Protein AF-A0A8T4C6K1-F1 (afdb_monomer_lite)

Sequence (226 aa):
MPAIPPSTNPSGSEPSIIEIIQSMVREGESEQKILQTLQQLGVEPQKAQRLLLLAQADTFALLRSEISKIVKQDLESEKQNMNAFVQQQAQSAVQSASKNLSENVKKDLESYENQLSMQRRNFETETKDTLTKFTDLAERIRVRVNELGKDVQQVKVDQDEIKLRGVGNQNRMISIALLAFGVLFVLADLFLFIVNFGSVLTIDSVIIFIVMALIGVVLMFVATLV

Foldseek 3Di:
DDDDDDPDDPPPPDPDLLNVLLVCVVVPHDLVVQLVVCVVVVDDSVVSVVSNVVSVVVNVVVVVVVVVVVVVVVVVVVVVVVVVVVVVVVVVVVVVVVVVVVVVVVVVVVVVVVVVVVVVVVVVVVVVVVVVVVVVVVVVVVVVVVVVVVVVVVVVVVVVVCVVVVVVVVLLVQLVVLLVVLVVLLVVLVVVCVVCVPDDDDPVNVVVSVVSNVSSVVSNVVSVVD

Secondary structure (DSSP, 8-state):
-PPPPP----------HHHHHHHHHHTT--HHHHHHHHHHTT--HHHHHHHHHHHHHHHHHHHHHHHHHHHHHHHHHHHHHHHHHHHHHHHHHHHHHHHHHHHHHHHHHHHHHHHHHHHHHHHHHHHHHHHHHHHHHHHHHHHHHHHHHHHHHHHHHHHHHHHHHHHHHHHHHHHHHHHHHHHHHHHHHHHHHHHHTTS---HHHHHHHHHHHHHHHHHHHHHHH-

Organism: NCBI:txid3101447

Radius of gyration: 77.58 Å; chains: 1; bounding box: 140×45×196 Å

Structure (mmCIF, N/CA/C/O backbone):
data_AF-A0A8T4C6K1-F1
#
_entry.id   AF-A0A8T4C6K1-F1
#
loop_
_atom_site.group_PDB
_atom_site.id
_atom_site.type_symbol
_atom_site.label_atom_id
_atom_site.label_alt_id
_atom_site.label_comp_id
_atom_site.label_asym_id
_atom_site.label_entity_id
_atom_site.label_seq_id
_atom_site.pdbx_PDB_ins_code
_atom_site.Cartn_x
_atom_site.Cartn_y
_atom_site.Cartn_z
_atom_site.occupancy
_atom_site.B_iso_or_equiv
_atom_site.auth_seq_id
_atom_site.auth_comp_id
_atom_site.auth_asym_id
_atom_site.auth_atom_id
_atom_site.pdbx_PDB_model_num
ATOM 1 N N . MET A 1 1 ? -85.289 23.584 51.930 1.00 46.47 1 MET A N 1
ATOM 2 C CA . MET A 1 1 ? -85.214 22.164 52.336 1.00 46.47 1 MET A CA 1
ATOM 3 C C . MET A 1 1 ? -84.027 21.999 53.275 1.00 46.47 1 MET A C 1
ATOM 5 O O . MET A 1 1 ? -83.062 22.733 53.097 1.00 46.47 1 MET A O 1
ATOM 9 N N . PRO A 1 2 ? -84.155 21.181 54.328 1.00 44.12 2 PRO A N 1
ATOM 10 C CA . PRO A 1 2 ? -83.456 21.361 55.599 1.00 44.12 2 PRO A CA 1
ATOM 11 C C . PRO A 1 2 ? -82.035 20.798 55.596 1.00 44.12 2 PRO A C 1
ATOM 13 O O . PRO A 1 2 ? -81.736 19.836 54.894 1.00 44.12 2 PRO A O 1
ATOM 16 N N . ALA A 1 3 ? -81.199 21.398 56.442 1.00 49.75 3 ALA A N 1
ATOM 17 C CA . ALA A 1 3 ? -79.892 20.901 56.831 1.00 49.75 3 ALA A CA 1
ATOM 18 C C . ALA A 1 3 ? -80.005 19.493 57.436 1.00 49.75 3 ALA A C 1
ATOM 20 O O . ALA A 1 3 ? -80.758 19.275 58.386 1.00 49.75 3 ALA A O 1
ATOM 21 N N . ILE A 1 4 ? -79.243 18.551 56.885 1.00 54.62 4 ILE A N 1
ATOM 22 C CA . ILE A 1 4 ? -79.008 17.244 57.495 1.00 54.62 4 ILE A CA 1
ATOM 23 C C . ILE A 1 4 ? -77.941 17.463 58.579 1.00 54.62 4 ILE A C 1
ATOM 25 O O . ILE A 1 4 ? -76.851 17.935 58.246 1.00 54.62 4 ILE A O 1
ATOM 29 N N . PRO A 1 5 ? -78.221 17.191 59.864 1.00 57.78 5 PRO A N 1
ATOM 30 C CA . PRO A 1 5 ? -77.211 17.303 60.906 1.00 57.78 5 PRO A CA 1
ATOM 31 C C . PRO A 1 5 ? -76.134 16.216 60.734 1.00 57.78 5 PRO A C 1
ATOM 33 O O . PRO A 1 5 ? -76.440 15.110 60.278 1.00 57.78 5 PRO A O 1
ATOM 36 N N . PRO A 1 6 ? -74.874 16.499 61.105 1.00 46.31 6 PRO A N 1
ATOM 37 C CA . PRO A 1 6 ? -73.814 15.505 61.083 1.00 46.31 6 PRO A CA 1
ATOM 38 C C . PRO A 1 6 ? -74.118 14.415 62.115 1.00 46.31 6 PRO A C 1
ATOM 40 O O . PRO A 1 6 ? -74.269 14.684 63.305 1.00 46.31 6 PRO A O 1
ATOM 43 N N . SER A 1 7 ? -74.199 13.174 61.642 1.00 40.97 7 SER A N 1
ATOM 44 C CA . SER A 1 7 ? -74.220 11.978 62.480 1.00 40.97 7 SER A CA 1
ATOM 45 C C . SER A 1 7 ? -72.898 11.877 63.244 1.00 40.97 7 SER A C 1
ATOM 47 O O . SER A 1 7 ? -71.904 11.367 62.729 1.00 40.97 7 SER A O 1
ATOM 49 N N . THR A 1 8 ? -72.886 12.352 64.484 1.00 46.25 8 THR A N 1
ATOM 50 C CA . THR A 1 8 ? -71.868 12.019 65.479 1.00 46.25 8 THR A CA 1
ATOM 51 C C . THR A 1 8 ? -72.060 10.568 65.916 1.00 46.25 8 THR A C 1
ATOM 53 O O . THR A 1 8 ? -72.877 10.292 66.790 1.00 46.25 8 THR A O 1
ATOM 56 N N . ASN A 1 9 ? -71.294 9.647 65.333 1.00 39.06 9 ASN A N 1
ATOM 57 C CA . ASN A 1 9 ? -70.998 8.364 65.969 1.00 39.06 9 ASN A CA 1
ATOM 58 C C . ASN A 1 9 ? -69.572 8.433 66.534 1.00 39.06 9 ASN A C 1
ATOM 60 O O . ASN A 1 9 ? -68.618 8.325 65.765 1.00 39.06 9 ASN A O 1
ATOM 64 N N . PRO A 1 10 ? -69.389 8.610 67.853 1.00 44.53 10 PRO A N 1
ATOM 65 C CA . PRO A 1 10 ? -68.133 8.327 68.517 1.00 44.53 10 PRO A CA 1
ATOM 66 C C . PRO A 1 10 ? -68.173 6.862 68.966 1.00 44.53 10 PRO A C 1
ATOM 68 O O . PRO A 1 10 ? -68.454 6.567 70.122 1.00 44.53 10 PRO A O 1
ATOM 71 N N . SER A 1 11 ? -67.931 5.921 68.056 1.00 37.34 11 SER A N 1
ATOM 72 C CA . SER A 1 11 ? -67.543 4.572 68.471 1.00 37.34 11 SER A CA 1
ATOM 73 C C . SER A 1 11 ? -66.026 4.515 68.410 1.00 37.34 11 SER A C 1
ATOM 75 O O . SER A 1 11 ? -65.453 4.231 67.359 1.00 37.34 11 SER A O 1
ATOM 77 N N . GLY A 1 12 ? -65.381 4.841 69.532 1.00 42.91 12 GLY A N 1
ATOM 78 C CA . GLY A 1 12 ? -64.029 4.367 69.787 1.00 42.91 12 GLY A CA 1
ATOM 79 C C . GLY A 1 12 ? -64.073 2.849 69.689 1.00 42.91 12 GLY A C 1
ATOM 80 O O . GLY A 1 12 ? -64.592 2.186 70.581 1.00 42.91 12 GLY A O 1
ATOM 81 N N . SER A 1 13 ? -63.646 2.318 68.548 1.00 42.22 13 SER A N 1
ATOM 82 C CA . SER A 1 13 ? -63.485 0.891 68.345 1.00 42.22 13 SER A CA 1
ATOM 83 C C . SER A 1 13 ? -62.344 0.461 69.250 1.00 42.22 13 SER A C 1
ATOM 85 O O . SER A 1 13 ? -61.186 0.786 68.984 1.00 42.22 13 SER A O 1
ATOM 87 N N . GLU A 1 14 ? -62.691 -0.202 70.349 1.00 46.03 14 GLU A N 1
ATOM 88 C CA . GLU A 1 14 ? -61.746 -0.994 71.124 1.00 46.03 14 GLU A CA 1
ATOM 89 C C . GLU A 1 14 ? -60.885 -1.798 70.134 1.00 46.03 14 GLU A C 1
ATOM 91 O O . GLU A 1 14 ? -61.446 -2.395 69.206 1.00 46.03 14 GLU A O 1
ATOM 96 N N . PRO A 1 15 ? -59.546 -1.746 70.247 1.00 59.06 15 PRO A N 1
ATOM 97 C CA . PRO A 1 15 ? -58.669 -2.392 69.282 1.00 59.06 15 PRO A CA 1
ATOM 98 C C . PRO A 1 15 ? -59.050 -3.867 69.176 1.00 59.06 15 PRO A C 1
ATOM 100 O O . PRO A 1 15 ? -59.210 -4.555 70.189 1.00 59.06 15 PRO A O 1
ATOM 103 N N . SER A 1 16 ? -59.246 -4.345 67.947 1.00 73.00 16 SER A N 1
ATOM 104 C CA . SER A 1 16 ? -59.629 -5.736 67.721 1.00 73.00 16 SER A CA 1
ATOM 105 C C . SER A 1 16 ? -58.558 -6.634 68.335 1.00 73.00 16 SER A C 1
ATOM 107 O O . SER A 1 16 ? -57.368 -6.364 68.190 1.00 73.00 16 SER A O 1
ATOM 109 N N . ILE A 1 17 ? -58.948 -7.721 69.010 1.00 71.31 17 ILE A N 1
ATOM 110 C CA . ILE A 1 17 ? -58.012 -8.652 69.673 1.00 71.31 17 ILE A CA 1
ATOM 111 C C . ILE A 1 17 ? -56.886 -9.090 68.714 1.00 71.31 17 ILE A C 1
ATOM 113 O O . ILE A 1 17 ? -55.752 -9.294 69.133 1.00 71.31 17 ILE A O 1
ATOM 117 N N . ILE A 1 18 ? -57.179 -9.167 67.412 1.00 71.31 18 ILE A N 1
ATOM 118 C CA . ILE A 1 18 ? -56.212 -9.477 66.351 1.00 71.31 18 ILE A CA 1
ATOM 119 C C . ILE A 1 18 ? -55.178 -8.354 66.152 1.00 71.31 18 ILE A C 1
ATOM 121 O O . ILE A 1 18 ? -53.997 -8.657 66.009 1.00 71.31 18 ILE A O 1
ATOM 125 N N . GLU A 1 19 ? -55.578 -7.081 66.189 1.00 75.81 19 GLU A N 1
ATOM 126 C CA . GLU A 1 19 ? -54.667 -5.930 66.059 1.00 75.81 19 GLU A CA 1
ATOM 127 C C . GLU A 1 19 ? -53.709 -5.834 67.250 1.00 75.81 19 GLU A C 1
ATOM 129 O O . GLU A 1 19 ? -52.527 -5.559 67.061 1.00 75.81 19 GLU A O 1
ATOM 134 N N . ILE A 1 20 ? -54.194 -6.135 68.462 1.00 77.88 20 ILE A N 1
ATOM 135 C CA . ILE A 1 20 ? -53.370 -6.180 69.681 1.00 77.88 20 ILE A CA 1
ATOM 136 C C . ILE A 1 20 ? -52.317 -7.294 69.579 1.00 77.88 20 ILE A C 1
ATOM 138 O O . ILE A 1 20 ? -51.154 -7.094 69.925 1.00 77.88 20 ILE A O 1
ATOM 142 N N . ILE A 1 21 ? -52.691 -8.473 69.065 1.00 76.31 21 ILE A N 1
ATOM 143 C CA . ILE A 1 21 ? -51.725 -9.559 68.834 1.00 76.31 21 ILE A CA 1
ATOM 144 C C . ILE A 1 21 ? -50.708 -9.144 67.771 1.00 76.31 21 ILE A C 1
ATOM 146 O O . ILE A 1 21 ? -49.511 -9.347 67.960 1.00 76.31 21 ILE A O 1
ATOM 150 N N . GLN A 1 22 ? -51.163 -8.566 66.659 1.00 77.12 22 GLN A N 1
ATOM 151 C CA . GLN A 1 22 ? -50.286 -8.143 65.569 1.00 77.12 22 GLN A CA 1
ATOM 152 C C . GLN A 1 22 ? -49.294 -7.061 66.018 1.00 77.12 22 GLN A C 1
ATOM 154 O O . GLN A 1 22 ? -48.124 -7.134 65.639 1.00 77.12 22 GLN A O 1
ATOM 159 N N . SER A 1 23 ? -49.705 -6.096 66.851 1.00 79.81 23 SER A N 1
ATOM 160 C CA . SER A 1 23 ? -48.794 -5.080 67.393 1.00 79.81 23 SER A CA 1
ATOM 161 C C . SER A 1 23 ? -47.771 -5.693 68.350 1.00 79.81 23 SER A C 1
ATOM 163 O O . SER A 1 23 ? -46.578 -5.456 68.185 1.00 79.81 23 SER A O 1
ATOM 165 N N . MET A 1 24 ? -48.199 -6.565 69.268 1.00 79.75 24 MET A N 1
ATOM 166 C CA . MET A 1 24 ? -47.304 -7.219 70.231 1.00 79.75 24 MET A CA 1
ATOM 167 C C . MET A 1 24 ? -46.309 -8.187 69.568 1.00 79.75 24 MET A C 1
ATOM 169 O O . MET A 1 24 ? -45.152 -8.272 69.981 1.00 79.75 24 MET A O 1
ATOM 173 N N . VAL A 1 25 ? -46.722 -8.886 68.504 1.00 81.81 25 VAL A N 1
ATOM 174 C CA . VAL A 1 25 ? -45.826 -9.722 67.683 1.00 81.81 25 VAL A CA 1
ATOM 175 C C . VAL A 1 25 ? -44.825 -8.855 66.915 1.00 81.81 25 VAL A C 1
ATOM 177 O O . VAL A 1 25 ? -43.648 -9.201 66.835 1.00 81.81 25 VAL A O 1
ATOM 180 N N . ARG A 1 26 ? -45.259 -7.708 66.379 1.00 80.12 26 ARG A N 1
ATOM 181 C CA . ARG A 1 26 ? -44.396 -6.766 65.649 1.00 80.12 26 ARG A CA 1
ATOM 182 C C . ARG A 1 26 ? -43.385 -6.056 66.556 1.00 80.12 26 ARG A C 1
ATOM 184 O O . ARG A 1 26 ? -42.287 -5.747 66.102 1.00 80.12 26 ARG A O 1
ATOM 191 N N . GLU A 1 27 ? -43.743 -5.821 67.815 1.00 83.62 27 GLU A N 1
ATOM 192 C CA . GLU A 1 27 ? -42.882 -5.237 68.854 1.00 83.62 27 GLU A CA 1
ATOM 193 C C . GLU A 1 27 ? -41.906 -6.252 69.479 1.00 83.62 27 GLU A C 1
ATOM 195 O O . GLU A 1 27 ? -40.985 -5.860 70.193 1.00 83.62 27 GLU A O 1
ATOM 200 N N . GLY A 1 28 ? -42.055 -7.548 69.173 1.00 79.31 28 GLY A N 1
ATOM 201 C CA . GLY A 1 28 ? -41.149 -8.603 69.633 1.00 79.31 28 GLY A CA 1
ATOM 202 C C . GLY A 1 28 ? -41.408 -9.076 71.066 1.00 79.31 28 GLY A C 1
ATOM 203 O O . GLY A 1 28 ? -40.481 -9.535 71.736 1.00 79.31 28 GLY A O 1
ATOM 204 N N . GLU A 1 29 ? -42.645 -8.966 71.560 1.00 85.50 29 GLU A N 1
ATOM 205 C CA . GLU A 1 29 ? -43.006 -9.482 72.882 1.00 85.50 29 GLU A CA 1
ATOM 206 C C . GLU A 1 29 ? -42.911 -11.018 72.950 1.00 85.50 29 GLU A C 1
ATOM 208 O O . GLU A 1 29 ? -43.112 -11.727 71.963 1.00 85.50 29 GLU A O 1
ATOM 213 N N . SER A 1 30 ? -42.613 -11.563 74.135 1.00 85.00 30 SER A N 1
ATOM 214 C CA . SER A 1 30 ? -42.512 -13.014 74.313 1.00 85.00 30 SER A CA 1
ATOM 215 C C . SER A 1 30 ? -43.879 -13.693 74.170 1.00 85.00 30 SER A C 1
ATOM 217 O O . SER A 1 30 ? -44.889 -13.201 74.672 1.00 85.00 30 SER A O 1
ATOM 219 N N . GLU A 1 31 ? -43.919 -14.873 73.542 1.00 81.75 31 GLU A N 1
ATOM 220 C CA . GLU A 1 31 ? -45.165 -15.628 73.307 1.00 81.75 31 GLU A CA 1
ATOM 221 C C . GLU A 1 31 ? -45.974 -15.851 74.589 1.00 81.75 31 GLU A C 1
ATOM 223 O O . GLU A 1 31 ? -47.199 -15.779 74.588 1.00 81.75 31 GLU A O 1
ATOM 228 N N . GLN A 1 32 ? -45.282 -16.062 75.708 1.00 82.31 32 GLN A N 1
ATOM 229 C CA . GLN A 1 32 ? -45.891 -16.236 77.025 1.00 82.31 32 GLN A CA 1
ATOM 230 C C . GLN A 1 32 ? -46.624 -14.973 77.485 1.00 82.31 32 GLN A C 1
ATOM 232 O O . GLN A 1 32 ? -47.735 -15.079 77.996 1.00 82.31 32 GLN A O 1
ATOM 237 N N . LYS A 1 33 ? -46.043 -13.790 77.254 1.00 83.88 33 LYS A N 1
ATOM 238 C CA . LYS A 1 33 ? -46.654 -12.500 77.584 1.00 83.88 33 LYS A CA 1
ATOM 239 C C . LYS A 1 33 ? -47.864 -12.223 76.689 1.00 83.88 33 LYS A C 1
ATOM 241 O O . LYS A 1 33 ? -48.907 -11.824 77.194 1.00 83.88 33 LYS A O 1
ATOM 246 N N . ILE A 1 34 ? -47.780 -12.561 75.400 1.00 80.75 34 ILE A N 1
ATOM 247 C CA . ILE A 1 34 ? -48.900 -12.432 74.455 1.00 80.75 34 ILE A CA 1
ATOM 248 C C . ILE A 1 34 ? -50.069 -13.349 74.832 1.00 80.75 34 ILE A C 1
ATOM 250 O O . ILE A 1 34 ? -51.220 -12.915 74.874 1.00 80.75 34 ILE A O 1
ATOM 254 N N . LEU A 1 35 ? -49.785 -14.606 75.178 1.00 83.75 35 LEU A N 1
ATOM 255 C CA . LEU A 1 35 ? -50.802 -15.554 75.636 1.00 83.75 35 LEU A CA 1
ATOM 256 C C . LEU A 1 35 ? -51.443 -15.120 76.960 1.00 83.75 35 LEU A C 1
ATOM 258 O O . LEU A 1 35 ? -52.644 -15.314 77.139 1.00 83.75 35 LEU A O 1
ATOM 262 N N . GLN A 1 36 ? -50.674 -14.516 77.867 1.00 84.25 36 GLN A N 1
ATOM 263 C CA . GLN A 1 36 ? -51.176 -14.020 79.148 1.00 84.25 36 GLN A CA 1
ATOM 264 C C . GLN A 1 36 ? -52.103 -12.810 78.961 1.00 84.25 36 GLN A C 1
ATOM 266 O O . GLN A 1 36 ? -53.183 -12.777 79.547 1.00 84.25 36 GLN A O 1
ATOM 271 N N . THR A 1 37 ? -51.744 -11.870 78.083 1.00 82.50 37 THR A N 1
ATOM 272 C CA . THR A 1 37 ? -52.602 -10.736 77.702 1.00 82.50 37 THR A CA 1
ATOM 273 C C . THR A 1 37 ? -53.888 -11.212 77.018 1.00 82.50 37 THR A C 1
ATOM 275 O O . THR A 1 37 ? -54.972 -10.722 77.322 1.00 82.50 37 THR A O 1
ATOM 278 N N . LEU A 1 38 ? -53.814 -12.236 76.161 1.00 81.06 38 LEU A N 1
ATOM 279 C CA . LEU A 1 38 ? -54.998 -12.823 75.521 1.00 81.06 38 LEU A CA 1
ATOM 280 C C . LEU A 1 38 ? -55.940 -13.524 76.505 1.00 81.06 38 LEU A C 1
ATOM 282 O O . LEU A 1 38 ? -57.159 -13.450 76.354 1.00 81.06 38 LEU A O 1
ATOM 286 N N . GLN A 1 39 ? -55.387 -14.174 77.528 1.00 83.00 39 GLN A N 1
ATOM 287 C CA . GLN A 1 39 ? -56.173 -14.773 78.607 1.00 83.00 39 GLN A CA 1
ATOM 288 C C . GLN A 1 39 ? -56.835 -13.708 79.489 1.00 83.00 39 GLN A C 1
ATOM 290 O O . GLN A 1 39 ? -57.989 -13.876 79.876 1.00 83.00 39 GLN A O 1
ATOM 295 N N . GLN A 1 40 ? -56.144 -12.594 79.766 1.00 85.31 40 GLN A N 1
ATOM 296 C CA . GLN A 1 40 ? -56.707 -11.449 80.498 1.00 85.31 40 GLN A CA 1
ATOM 297 C C . GLN A 1 40 ? -57.864 -10.782 79.741 1.00 85.31 40 GLN A C 1
ATOM 299 O O . GLN A 1 40 ? -58.799 -10.289 80.365 1.00 85.31 40 GLN A O 1
ATOM 304 N N . LEU A 1 41 ? -57.839 -10.834 78.407 1.00 82.00 41 LEU A N 1
ATOM 305 C CA . LEU A 1 41 ? -58.921 -10.382 77.527 1.00 82.00 41 LEU A CA 1
ATOM 306 C C . LEU A 1 41 ? -60.053 -11.421 77.362 1.00 82.00 41 LEU A C 1
ATOM 308 O O . LEU A 1 41 ? -60.969 -11.216 76.569 1.00 82.00 41 LEU A O 1
ATOM 312 N N . GLY A 1 42 ? -60.015 -12.533 78.108 1.00 81.38 42 GLY A N 1
ATOM 313 C CA . GLY A 1 42 ? -61.093 -13.527 78.161 1.00 81.38 42 GLY A CA 1
ATOM 314 C C . GLY A 1 42 ? -61.052 -14.602 77.069 1.00 81.38 42 GLY A C 1
ATOM 315 O O . GLY A 1 42 ? -62.033 -15.324 76.885 1.00 81.38 42 GLY A O 1
ATOM 316 N N . VAL A 1 43 ? -59.942 -14.743 76.338 1.00 85.50 43 VAL A N 1
ATOM 317 C CA . VAL A 1 43 ? -59.795 -15.765 75.291 1.00 85.50 43 VAL A CA 1
ATOM 318 C C . VAL A 1 43 ? -59.297 -17.084 75.892 1.00 85.50 43 VAL A C 1
ATOM 320 O O . VAL A 1 43 ? -58.307 -17.119 76.622 1.00 85.50 43 VAL A O 1
ATOM 323 N N . GLU A 1 44 ? -59.944 -18.202 75.547 1.00 85.75 44 GLU A N 1
ATOM 324 C CA . GLU A 1 44 ? -59.492 -19.535 75.971 1.00 85.75 44 GLU A CA 1
ATOM 325 C C . GLU A 1 44 ? -58.045 -19.825 75.523 1.00 85.75 44 GLU A C 1
ATOM 327 O O . GLU A 1 44 ? -57.687 -19.533 74.378 1.00 85.75 44 GLU A O 1
ATOM 332 N N . PRO A 1 45 ? -57.227 -20.498 76.353 1.00 81.44 45 PRO A N 1
ATOM 333 C CA . PRO A 1 45 ? -55.803 -20.720 76.084 1.00 81.44 45 PRO A CA 1
ATOM 334 C C . PRO A 1 45 ? -55.519 -21.425 74.747 1.00 81.44 45 PRO A C 1
ATOM 336 O O . PRO A 1 45 ? -54.571 -21.071 74.047 1.00 81.44 45 PRO A O 1
ATOM 339 N N . GLN A 1 46 ? -56.370 -22.372 74.335 1.00 82.44 46 GLN A N 1
ATOM 340 C CA . GLN A 1 46 ? -56.235 -23.048 73.036 1.00 82.44 46 GLN A CA 1
ATOM 341 C C . GLN A 1 46 ? -56.571 -22.135 71.845 1.00 82.44 46 GLN A C 1
ATOM 343 O O . GLN A 1 46 ? -55.972 -22.259 70.776 1.00 82.44 46 GLN A O 1
ATOM 348 N N . LYS A 1 47 ? -57.522 -21.205 72.008 1.00 82.12 47 LYS A N 1
ATOM 349 C CA . LYS A 1 47 ? -57.866 -20.211 70.981 1.00 82.12 47 LYS A CA 1
ATOM 350 C C . LYS A 1 47 ? -56.798 -19.121 70.896 1.00 82.12 47 LYS A C 1
ATOM 352 O O . LYS A 1 47 ? -56.445 -18.729 69.790 1.00 82.12 47 LYS A O 1
ATOM 357 N N . ALA A 1 48 ? -56.225 -18.711 72.028 1.00 80.25 48 ALA A N 1
ATOM 358 C CA . ALA A 1 48 ? -55.126 -17.751 72.093 1.00 80.25 48 ALA A CA 1
ATOM 359 C C . ALA A 1 48 ? -53.878 -18.238 71.328 1.00 80.25 48 ALA A C 1
ATOM 361 O O . ALA A 1 48 ? -53.323 -17.487 70.533 1.00 80.25 48 ALA A O 1
ATOM 362 N N . GLN A 1 49 ? -53.492 -19.514 71.473 1.00 82.12 49 GLN A N 1
ATOM 363 C CA . GLN A 1 49 ? -52.391 -20.106 70.692 1.00 82.12 49 GLN A CA 1
ATOM 364 C C . GLN A 1 49 ? -52.667 -20.127 69.183 1.00 82.12 49 GLN A C 1
ATOM 366 O O . GLN A 1 49 ? -51.784 -19.812 68.388 1.00 82.12 49 GLN A O 1
ATOM 371 N N . ARG A 1 50 ? -53.895 -20.470 68.769 1.00 81.56 50 ARG A N 1
ATOM 372 C CA . ARG A 1 50 ? -54.277 -20.462 67.345 1.00 81.56 50 ARG A CA 1
ATOM 373 C C . ARG A 1 50 ? -54.286 -19.051 66.758 1.00 81.56 50 ARG A C 1
ATOM 375 O O . ARG A 1 50 ? -53.847 -18.873 65.628 1.00 81.56 50 ARG A O 1
ATOM 382 N N . LEU A 1 51 ? -54.763 -18.066 67.517 1.00 81.38 51 LEU A N 1
ATOM 383 C CA . LEU A 1 51 ? -54.764 -16.659 67.111 1.00 81.38 51 LEU A CA 1
ATOM 384 C C . LEU A 1 51 ? -53.344 -16.090 67.013 1.00 81.38 51 LEU A C 1
ATOM 386 O O . LEU A 1 51 ? -53.055 -15.371 66.062 1.00 81.38 51 LEU A O 1
ATOM 390 N N . LEU A 1 52 ? -52.448 -16.464 67.932 1.00 83.69 52 LEU A N 1
ATOM 391 C CA . LEU A 1 52 ? -51.032 -16.101 67.870 1.00 83.69 52 LEU A CA 1
ATOM 392 C C . LEU A 1 52 ? -50.355 -16.663 66.611 1.00 83.69 52 LEU A C 1
ATOM 394 O O . LEU A 1 52 ? -49.715 -15.912 65.882 1.00 83.69 52 LEU A O 1
ATOM 398 N N . LEU A 1 53 ? -50.550 -17.952 66.315 1.00 84.44 53 LEU A N 1
ATOM 399 C CA . LEU A 1 53 ? -50.029 -18.590 65.098 1.00 84.44 53 LEU A CA 1
ATOM 400 C C . LEU A 1 53 ? -50.559 -17.928 63.820 1.00 84.44 53 LEU A C 1
ATOM 402 O O . LEU A 1 53 ? -49.801 -17.710 62.876 1.00 84.44 53 LEU A O 1
ATOM 406 N N . LEU A 1 54 ? -51.852 -17.594 63.790 1.00 84.38 54 LEU A N 1
ATOM 407 C CA . LEU A 1 54 ? -52.470 -16.919 62.652 1.00 84.38 54 LEU A CA 1
ATOM 408 C C . LEU A 1 54 ? -51.887 -15.512 62.458 1.00 84.38 54 LEU A C 1
ATOM 410 O O . LEU A 1 54 ? -51.520 -15.154 61.343 1.00 84.38 54 LEU A O 1
ATOM 414 N N . ALA A 1 55 ? -51.745 -14.744 63.539 1.00 80.88 55 ALA A N 1
ATOM 415 C CA . ALA A 1 55 ? -51.165 -13.405 63.501 1.00 80.88 55 ALA A CA 1
ATOM 416 C C . ALA A 1 55 ? -49.679 -13.420 63.111 1.00 80.88 55 ALA A C 1
ATOM 418 O O . ALA A 1 55 ? -49.245 -12.585 62.319 1.00 80.88 55 ALA A O 1
ATOM 419 N N . GLN A 1 56 ? -48.896 -14.384 63.604 1.00 82.19 56 GLN A N 1
ATOM 420 C CA . GLN A 1 56 ? -47.511 -14.589 63.175 1.00 82.19 56 GLN A CA 1
ATOM 421 C C . GLN A 1 56 ? -47.439 -14.916 61.676 1.00 82.19 56 GLN A C 1
ATOM 423 O O . GLN A 1 56 ? -46.664 -14.290 60.958 1.00 82.19 56 GLN A O 1
ATOM 428 N N . ALA A 1 57 ? -48.267 -15.842 61.179 1.00 81.81 57 ALA A N 1
ATOM 429 C CA . ALA A 1 57 ? -48.310 -16.198 59.759 1.00 81.81 57 ALA A CA 1
ATOM 430 C C . ALA A 1 57 ? -48.682 -15.004 58.860 1.00 81.81 57 ALA A C 1
ATOM 432 O O . ALA A 1 57 ? -48.066 -14.812 57.810 1.00 81.81 57 ALA A O 1
ATOM 433 N N . ASP A 1 58 ? -49.634 -14.177 59.292 1.00 83.56 58 ASP A N 1
ATOM 434 C CA . ASP A 1 58 ? -50.046 -12.963 58.581 1.00 83.56 58 ASP A CA 1
ATOM 435 C C . ASP A 1 58 ? -48.921 -11.910 58.575 1.00 83.56 58 ASP A C 1
ATOM 437 O O . ASP A 1 58 ? -48.579 -11.333 57.541 1.00 83.56 58 ASP A O 1
ATOM 441 N N . THR A 1 59 ? -48.225 -11.760 59.706 1.00 80.31 59 THR A N 1
ATOM 442 C CA . THR A 1 59 ? -47.047 -10.885 59.827 1.00 80.31 59 THR A CA 1
ATOM 443 C C . THR A 1 59 ? -45.904 -11.354 58.917 1.00 80.31 59 THR A C 1
ATOM 445 O O . THR A 1 59 ? -45.273 -10.539 58.242 1.00 80.31 59 THR A O 1
ATOM 448 N N . PHE A 1 60 ? -45.661 -12.666 58.818 1.00 83.50 60 PHE A N 1
ATOM 449 C CA . PHE A 1 60 ? -44.689 -13.238 57.881 1.00 83.50 60 PHE A CA 1
ATOM 450 C C . PHE A 1 60 ? -45.081 -13.020 56.418 1.00 83.50 60 PHE A C 1
ATOM 452 O O . PHE A 1 60 ? -44.209 -12.735 55.596 1.00 83.50 60 PHE A O 1
ATOM 459 N N . ALA A 1 61 ? -46.365 -13.136 56.073 1.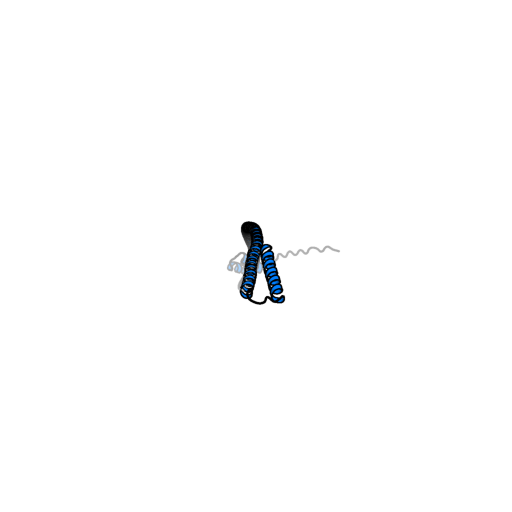00 85.62 61 ALA A N 1
ATOM 460 C CA . ALA A 1 61 ? -46.845 -12.866 54.721 1.00 85.62 61 ALA A CA 1
ATOM 461 C C . ALA A 1 61 ? -46.627 -11.393 54.331 1.00 85.62 61 ALA A C 1
ATOM 463 O O . ALA A 1 61 ? -46.134 -11.117 53.233 1.00 85.62 61 ALA A O 1
ATOM 464 N N . LEU A 1 62 ? -46.904 -10.462 55.250 1.00 85.19 62 LEU A N 1
ATOM 465 C CA . LEU A 1 62 ? -46.650 -9.031 55.069 1.00 85.19 62 LEU A CA 1
ATOM 466 C C . LEU A 1 62 ? -45.153 -8.726 54.925 1.00 85.19 62 LEU A C 1
ATOM 468 O O . LEU A 1 62 ? -44.760 -8.069 53.962 1.00 85.19 62 LEU A O 1
ATOM 472 N N . LEU A 1 63 ? -44.306 -9.259 55.812 1.00 84.62 63 LEU A N 1
ATOM 473 C CA . LEU A 1 63 ? -42.849 -9.102 55.724 1.00 84.62 63 LEU A CA 1
ATOM 474 C C . LEU A 1 63 ? -42.299 -9.673 54.417 1.00 84.62 63 LEU A C 1
ATOM 476 O O . LEU A 1 63 ? -41.509 -9.021 53.744 1.00 84.62 63 LEU A O 1
ATOM 480 N N . ARG A 1 64 ? -42.749 -10.864 54.011 1.00 86.75 64 ARG A N 1
ATOM 481 C CA . ARG A 1 64 ? -42.347 -11.482 52.743 1.00 86.75 64 ARG A CA 1
ATOM 482 C C . ARG A 1 64 ? -42.752 -10.625 51.545 1.00 86.75 64 ARG A C 1
ATOM 484 O O . ARG A 1 64 ? -41.962 -10.482 50.613 1.00 86.75 64 ARG A O 1
ATOM 491 N N . SER A 1 65 ? -43.963 -10.071 51.558 1.00 91.38 65 SER A N 1
ATOM 492 C CA . SER A 1 65 ? -44.439 -9.157 50.518 1.00 91.38 65 SER A CA 1
ATOM 493 C C . SER A 1 65 ? -43.576 -7.894 50.455 1.00 91.38 65 SER A C 1
ATOM 495 O O . SER A 1 65 ? -43.150 -7.502 49.370 1.00 91.38 65 SER A O 1
ATOM 497 N N . GLU A 1 66 ? -43.270 -7.284 51.598 1.00 87.31 66 GLU A N 1
ATOM 498 C CA . GLU A 1 66 ? -42.501 -6.040 51.648 1.00 87.31 66 GLU A CA 1
ATOM 499 C C . GLU A 1 66 ? -41.032 -6.253 51.267 1.00 87.31 66 GLU A C 1
ATOM 501 O O . GLU A 1 66 ? -40.504 -5.530 50.426 1.00 87.31 66 GLU A O 1
ATOM 506 N N . ILE A 1 67 ? -40.407 -7.326 51.760 1.00 89.38 67 ILE A N 1
ATOM 507 C CA . ILE A 1 67 ? -39.070 -7.753 51.326 1.00 89.38 67 ILE A CA 1
ATOM 508 C C . ILE A 1 67 ? -39.067 -8.003 49.817 1.00 89.38 67 ILE A C 1
ATOM 510 O O . ILE A 1 67 ? -38.164 -7.551 49.120 1.00 89.38 67 ILE A O 1
ATOM 514 N N . SER A 1 68 ? -40.089 -8.674 49.275 1.00 92.56 68 SER A N 1
ATOM 515 C CA . SER A 1 68 ? -40.160 -8.912 47.833 1.00 92.56 68 SER A CA 1
ATOM 516 C C . SER A 1 68 ? -40.296 -7.621 47.025 1.00 92.56 68 SER A C 1
ATOM 518 O O . SER A 1 68 ? -39.798 -7.590 45.899 1.00 92.56 68 SER A O 1
ATOM 520 N N . LYS A 1 69 ? -40.967 -6.587 47.545 1.00 94.56 69 LYS A N 1
ATOM 521 C CA . LYS A 1 69 ? -41.029 -5.272 46.891 1.00 94.56 69 LYS A CA 1
ATOM 522 C C . LYS A 1 69 ? -39.677 -4.571 46.931 1.00 94.56 69 LYS A C 1
ATOM 524 O O . LYS A 1 69 ? -39.235 -4.123 45.880 1.00 94.56 69 LYS A O 1
ATOM 529 N N . ILE A 1 70 ? -39.021 -4.536 48.094 1.00 92.19 70 ILE A N 1
ATOM 530 C CA . ILE A 1 70 ? -37.695 -3.922 48.266 1.00 92.19 70 ILE A CA 1
ATOM 531 C C . ILE A 1 70 ? -36.693 -4.584 47.320 1.00 92.19 70 ILE A C 1
ATOM 533 O O . ILE A 1 70 ? -36.075 -3.906 46.511 1.00 92.19 70 ILE A O 1
ATOM 537 N N . VAL A 1 71 ? -36.628 -5.919 47.319 1.00 94.56 71 VAL A N 1
ATOM 538 C CA . VAL A 1 71 ? -35.730 -6.670 46.432 1.00 94.56 71 VAL A CA 1
ATOM 539 C C . VAL A 1 71 ? -36.035 -6.396 44.962 1.00 94.56 71 VAL A C 1
ATOM 541 O O . VAL A 1 71 ? -35.111 -6.229 44.176 1.00 94.56 71 VAL A O 1
ATOM 544 N N . LYS A 1 72 ? -37.311 -6.331 44.559 1.00 94.19 72 LYS A N 1
ATOM 545 C CA . LYS A 1 72 ? -37.658 -5.979 43.173 1.00 94.19 72 LYS A CA 1
ATOM 546 C C . LYS A 1 72 ? -37.206 -4.567 42.820 1.00 94.19 72 LYS A C 1
ATOM 548 O O . LYS A 1 72 ? -36.643 -4.381 41.750 1.00 94.19 72 LYS A O 1
ATOM 553 N N . GLN A 1 73 ? -37.439 -3.600 43.700 1.00 94.25 73 GLN A N 1
ATOM 554 C CA . GLN A 1 73 ? -37.067 -2.208 43.477 1.00 94.25 73 GLN A CA 1
ATOM 555 C C . GLN A 1 73 ? -35.544 -2.033 43.396 1.00 94.25 73 GLN A C 1
ATOM 557 O O . GLN A 1 73 ? -35.061 -1.367 42.480 1.00 94.25 73 GLN A O 1
ATOM 562 N N . ASP A 1 74 ? -34.796 -2.673 44.292 1.00 92.31 74 ASP A N 1
ATOM 563 C CA . ASP A 1 74 ? -33.332 -2.657 44.284 1.00 92.31 74 ASP A CA 1
ATOM 564 C C . ASP A 1 74 ? -32.787 -3.324 43.023 1.00 92.31 74 ASP A C 1
ATOM 566 O O . ASP A 1 74 ? -31.934 -2.758 42.348 1.00 92.31 74 ASP A O 1
ATOM 570 N N . LEU A 1 75 ? -33.343 -4.475 42.637 1.00 93.50 75 LEU A N 1
ATOM 571 C CA . LEU A 1 75 ? -32.921 -5.194 41.438 1.00 93.50 75 LEU A CA 1
ATOM 572 C C . LEU A 1 75 ? -33.235 -4.413 40.153 1.00 93.50 75 LEU A C 1
ATOM 574 O O . LEU A 1 75 ? -32.460 -4.448 39.200 1.00 93.50 75 LEU A O 1
ATOM 578 N N . GLU A 1 76 ? -34.352 -3.687 40.111 1.00 93.62 76 GLU A N 1
ATOM 579 C CA . GLU A 1 76 ? -34.715 -2.825 38.983 1.00 93.62 76 GLU A CA 1
ATOM 580 C C . GLU A 1 76 ? -33.786 -1.602 38.887 1.00 93.62 76 GLU A C 1
ATOM 582 O O . GLU A 1 76 ? -33.312 -1.270 37.798 1.00 93.62 76 GLU A O 1
ATOM 587 N N . SER A 1 77 ? -33.460 -0.985 40.028 1.00 93.88 77 SER A N 1
ATOM 588 C CA . SER A 1 77 ? -32.486 0.110 40.137 1.00 93.88 77 SER A CA 1
ATOM 5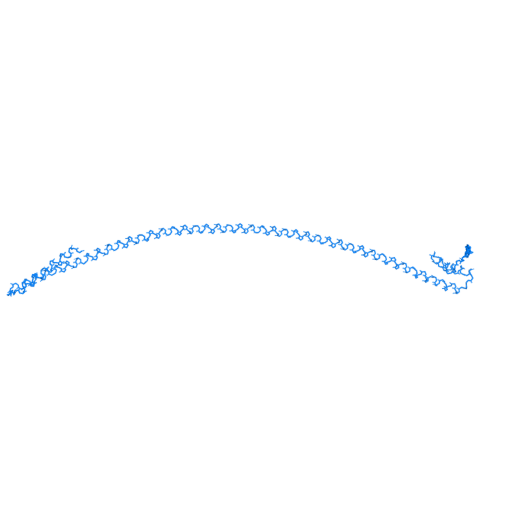89 C C . SER A 1 77 ? -31.077 -0.338 39.731 1.00 93.88 77 SER A C 1
ATOM 591 O O . SER A 1 77 ? -30.419 0.289 38.899 1.00 93.88 77 SER A O 1
ATOM 593 N N . GLU A 1 78 ? -30.624 -1.481 40.242 1.00 92.38 78 GLU A N 1
ATOM 594 C CA . GLU A 1 78 ? -29.310 -2.042 39.941 1.00 92.38 78 GLU A CA 1
ATOM 595 C C . GLU A 1 78 ? -29.204 -2.467 38.474 1.00 92.38 78 GLU A C 1
ATOM 597 O O . GLU A 1 78 ? -28.193 -2.204 37.822 1.00 92.38 78 GLU A O 1
ATOM 602 N N . LYS A 1 79 ? -30.281 -3.011 37.895 1.00 93.44 79 LYS A N 1
ATOM 603 C CA . LYS A 1 79 ? -30.358 -3.298 36.458 1.00 93.44 79 LYS A CA 1
ATOM 604 C C . LYS A 1 79 ? -30.223 -2.030 35.613 1.00 93.44 79 LYS A C 1
ATOM 606 O O . LYS A 1 79 ? -29.531 -2.059 34.595 1.00 93.44 79 LYS A O 1
ATOM 611 N N . GLN A 1 80 ? -30.860 -0.925 36.003 1.00 93.94 80 GLN A N 1
ATOM 612 C CA . GLN A 1 80 ? -30.700 0.353 35.300 1.00 93.94 80 GLN A CA 1
ATOM 613 C C . GLN A 1 80 ? -29.262 0.871 35.391 1.00 93.94 80 GLN A C 1
ATOM 615 O O . GLN A 1 80 ? -28.682 1.232 34.365 1.00 93.94 80 GLN A O 1
ATOM 620 N N . ASN A 1 81 ? -28.660 0.831 36.581 1.00 92.81 81 ASN A N 1
ATOM 621 C CA . ASN A 1 81 ? -27.272 1.244 36.789 1.00 92.81 81 ASN A CA 1
ATOM 622 C C . ASN A 1 81 ? -26.292 0.380 35.984 1.00 92.81 81 ASN A C 1
ATOM 624 O O . ASN A 1 81 ? -25.387 0.904 35.334 1.00 92.81 81 ASN A O 1
ATOM 628 N N . MET A 1 82 ? -26.506 -0.937 35.959 1.00 92.56 82 MET A N 1
ATOM 629 C CA . MET A 1 82 ? -25.691 -1.863 35.179 1.00 92.56 82 MET A CA 1
ATOM 630 C C . MET A 1 82 ? -25.828 -1.606 33.676 1.00 92.56 82 MET A C 1
ATOM 632 O O . MET A 1 82 ? -24.822 -1.568 32.973 1.00 92.56 82 MET A O 1
ATOM 636 N N . ASN A 1 83 ? -27.041 -1.357 33.174 1.00 92.62 83 ASN A N 1
ATOM 637 C CA . ASN A 1 83 ? -27.249 -1.006 31.768 1.00 92.62 83 ASN A CA 1
ATOM 638 C C . ASN A 1 83 ? -26.539 0.301 31.392 1.00 92.62 83 ASN A C 1
ATOM 640 O O . ASN A 1 83 ? -25.892 0.360 30.346 1.00 92.62 83 ASN A O 1
ATOM 644 N N . ALA A 1 84 ? -26.617 1.328 32.244 1.00 93.50 84 ALA A N 1
ATOM 645 C CA . ALA A 1 84 ? -25.920 2.592 32.026 1.00 93.50 84 ALA A CA 1
ATOM 646 C C . ALA A 1 84 ? -24.394 2.399 32.003 1.00 93.50 84 ALA A C 1
ATOM 648 O O . ALA A 1 84 ? -23.720 2.901 31.102 1.00 93.50 84 ALA A O 1
ATOM 649 N N . PHE A 1 85 ? -23.858 1.608 32.936 1.00 94.12 85 PHE A N 1
ATOM 650 C CA . PHE A 1 85 ? -22.435 1.274 32.985 1.00 94.12 85 PHE A CA 1
ATOM 651 C C . PHE A 1 85 ? -21.975 0.522 31.729 1.00 94.12 85 PHE A C 1
ATOM 653 O O . PHE A 1 85 ? -20.991 0.911 31.097 1.00 94.12 85 PHE A O 1
ATOM 660 N N . VAL A 1 86 ? -22.714 -0.514 31.317 1.00 93.25 86 VAL A N 1
ATOM 661 C CA . VAL A 1 86 ? -22.423 -1.282 30.096 1.00 93.25 86 VAL A CA 1
ATOM 662 C C . VAL A 1 86 ? -22.465 -0.376 28.868 1.00 93.25 86 VAL A C 1
ATOM 664 O O . VAL A 1 86 ? -21.576 -0.449 28.021 1.00 93.25 86 VAL A O 1
ATOM 667 N N . GLN A 1 87 ? -23.452 0.517 28.773 1.00 93.31 87 GLN A N 1
ATOM 668 C CA . GLN A 1 87 ? -23.571 1.445 27.652 1.00 93.31 87 GLN A CA 1
ATOM 669 C C . GLN A 1 87 ? -22.402 2.437 27.603 1.00 93.31 87 GLN A C 1
ATOM 671 O O . GLN A 1 87 ? -21.837 2.665 26.532 1.00 93.31 87 GLN A O 1
ATOM 676 N N . GLN A 1 88 ? -21.986 2.977 28.749 1.00 94.19 88 GLN A N 1
ATOM 677 C CA . GLN A 1 88 ? -20.836 3.875 28.843 1.00 94.19 88 GLN A CA 1
ATOM 678 C C . GLN A 1 88 ? -19.523 3.166 28.484 1.00 94.19 88 GLN A C 1
ATOM 680 O O . GLN A 1 88 ? -18.694 3.715 27.750 1.00 94.19 88 GLN A O 1
ATOM 685 N N . GLN A 1 89 ? -19.332 1.933 28.958 1.00 91.75 89 GLN A N 1
ATOM 686 C CA . GLN A 1 89 ? -18.145 1.142 28.650 1.00 91.75 89 GLN A CA 1
ATOM 687 C C . GLN A 1 89 ? -18.100 0.760 27.165 1.00 91.75 89 GLN A C 1
ATOM 689 O O . GLN A 1 89 ? -17.054 0.898 26.531 1.00 91.75 89 GLN A O 1
ATOM 694 N N . ALA A 1 90 ? -19.238 0.371 26.583 1.00 91.06 90 ALA A N 1
ATOM 695 C CA . ALA A 1 90 ? -19.356 0.090 25.156 1.00 91.06 90 ALA A CA 1
ATOM 696 C C . ALA A 1 90 ? -19.044 1.331 24.306 1.00 91.06 90 ALA A C 1
ATOM 698 O O . ALA A 1 90 ? -18.253 1.247 23.369 1.00 91.06 90 ALA A O 1
ATOM 699 N N . GLN A 1 91 ? -19.588 2.501 24.656 1.00 93.44 91 GLN A N 1
ATOM 700 C CA . GLN A 1 91 ? -19.273 3.755 23.962 1.00 93.44 91 GLN A CA 1
ATOM 701 C C . GLN A 1 91 ? -17.786 4.112 24.064 1.00 93.44 91 GLN A C 1
ATOM 703 O O . GLN A 1 91 ? -17.176 4.489 23.065 1.00 93.44 91 GLN A O 1
ATOM 708 N N . SER A 1 92 ? -17.184 3.942 25.241 1.00 93.81 92 SER A N 1
ATOM 709 C CA . SER A 1 92 ? -15.759 4.222 25.459 1.00 93.81 92 SER A CA 1
ATOM 710 C C . SER A 1 92 ? -14.864 3.274 24.652 1.00 93.81 92 SER A C 1
ATOM 712 O O . SER A 1 92 ? -13.870 3.704 24.059 1.00 93.81 92 SER A O 1
ATOM 714 N N . ALA A 1 93 ? -15.240 1.993 24.569 1.00 92.00 93 ALA A N 1
ATOM 715 C CA . ALA A 1 93 ? -14.557 0.998 23.749 1.00 92.00 93 ALA A CA 1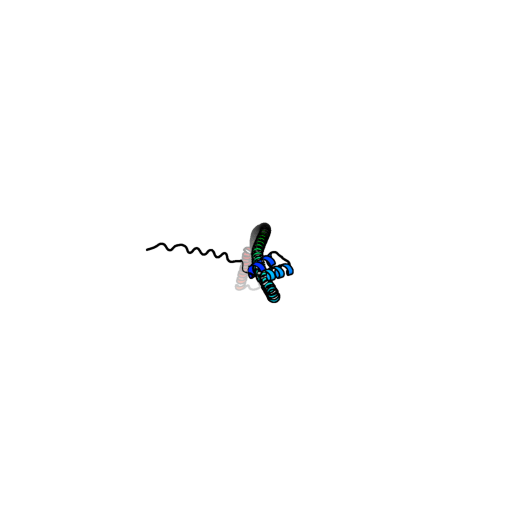
ATOM 716 C C . ALA A 1 93 ? -14.669 1.329 22.253 1.00 92.00 93 ALA A C 1
ATOM 718 O O . ALA A 1 93 ? -13.663 1.299 21.548 1.00 92.00 93 ALA A O 1
ATOM 719 N N . VAL A 1 94 ? -15.859 1.719 21.780 1.00 92.69 94 VAL A N 1
ATOM 720 C CA . VAL A 1 94 ? -16.082 2.136 20.386 1.00 92.69 94 VAL A CA 1
ATOM 721 C C . VAL A 1 94 ? -15.275 3.389 20.044 1.00 92.69 94 VAL A C 1
ATOM 723 O O . VAL A 1 94 ? -14.632 3.423 18.999 1.00 92.69 94 VAL A O 1
ATOM 726 N N . GLN A 1 95 ? -15.243 4.400 20.917 1.00 93.19 95 GLN A N 1
ATOM 727 C CA . GLN A 1 95 ? -14.438 5.607 20.694 1.00 93.19 95 GLN A CA 1
ATOM 728 C C . GLN A 1 95 ? -12.940 5.293 20.642 1.00 93.19 95 GLN A C 1
ATOM 730 O O . GLN A 1 95 ? -12.244 5.759 19.742 1.00 93.19 95 GLN A O 1
ATOM 735 N N . SER A 1 96 ? -12.453 4.460 21.564 1.00 93.25 96 SER A N 1
ATOM 736 C CA . SER A 1 96 ? -11.053 4.019 21.582 1.00 93.25 96 SER A CA 1
ATOM 737 C C . SER A 1 96 ? -10.696 3.239 20.316 1.00 93.25 96 SER A C 1
ATOM 739 O O . SER A 1 96 ? -9.691 3.528 19.670 1.00 93.25 96 SER A O 1
ATOM 741 N N . ALA A 1 97 ? -11.554 2.301 19.907 1.00 90.81 97 ALA A N 1
ATOM 742 C CA . ALA A 1 97 ? -11.381 1.536 18.679 1.00 90.81 97 ALA A CA 1
ATOM 743 C C . ALA A 1 97 ? -11.406 2.437 17.436 1.00 90.81 97 ALA A C 1
ATOM 745 O O . ALA A 1 97 ? -10.545 2.304 16.571 1.00 90.81 97 ALA A O 1
ATOM 746 N N . SER A 1 98 ? -12.335 3.395 17.368 1.00 91.06 98 SER A N 1
ATOM 747 C CA . SER A 1 98 ? -12.435 4.353 16.264 1.00 91.06 98 SER A CA 1
ATOM 748 C C . SER A 1 98 ? -11.205 5.251 16.173 1.00 91.06 98 SER A C 1
ATOM 750 O O . SER A 1 98 ? -10.733 5.524 15.070 1.00 91.06 98 SER A O 1
ATOM 752 N N . LYS A 1 99 ? -10.669 5.708 17.309 1.00 94.38 99 LYS A N 1
ATOM 753 C CA . LYS A 1 99 ? -9.454 6.526 17.341 1.00 94.38 99 LYS A CA 1
ATOM 754 C C . LYS A 1 99 ? -8.243 5.728 16.862 1.00 94.38 99 LYS A C 1
ATOM 756 O O . LYS A 1 99 ? -7.542 6.185 15.966 1.00 94.38 99 LYS A O 1
ATOM 761 N N . ASN A 1 100 ? -8.056 4.518 17.387 1.00 93.81 100 ASN A N 1
ATOM 762 C CA . ASN A 1 100 ? -6.964 3.634 16.978 1.00 93.81 100 ASN A CA 1
ATOM 763 C C . ASN A 1 100 ? -7.063 3.267 15.492 1.00 93.81 100 ASN A C 1
ATOM 765 O O . ASN A 1 100 ? -6.061 3.277 14.782 1.00 93.81 100 ASN A O 1
ATOM 769 N N . LEU A 1 101 ? -8.273 2.985 14.999 1.00 92.31 101 LEU A N 1
ATOM 770 C CA . LEU A 1 101 ? -8.509 2.725 13.582 1.00 92.31 101 LEU A CA 1
ATOM 771 C C . LEU A 1 101 ? -8.149 3.947 12.732 1.00 92.31 101 LEU A C 1
ATOM 773 O O . LEU A 1 101 ? -7.454 3.801 11.734 1.00 92.31 101 LEU A O 1
ATOM 777 N N . SER A 1 102 ? -8.566 5.147 13.140 1.00 92.56 102 SER A N 1
ATOM 778 C CA . SER A 1 102 ? -8.233 6.381 12.424 1.00 92.56 102 SER A CA 1
ATOM 779 C C . SER A 1 102 ? -6.730 6.666 12.412 1.00 92.56 102 SER A C 1
ATOM 781 O O . SER A 1 102 ? -6.216 7.114 11.390 1.00 92.56 102 SER A O 1
ATOM 783 N N . GLU A 1 103 ? -6.022 6.427 13.518 1.00 95.44 103 GLU A N 1
ATOM 784 C CA . GLU A 1 103 ? -4.565 6.590 13.588 1.00 95.44 103 GLU A CA 1
ATOM 785 C C . GLU A 1 103 ? -3.844 5.579 12.690 1.00 95.44 103 GLU A C 1
ATOM 787 O O . GLU A 1 103 ? -2.944 5.961 11.942 1.00 95.44 103 GLU A O 1
ATOM 792 N N . ASN A 1 104 ? -4.283 4.317 12.692 1.00 93.62 104 ASN A N 1
ATOM 793 C CA . ASN A 1 104 ? -3.732 3.286 11.814 1.00 93.62 104 ASN A CA 1
ATOM 794 C C . ASN A 1 104 ? -3.982 3.609 10.336 1.00 93.62 104 ASN A C 1
ATOM 796 O O . ASN A 1 104 ? -3.044 3.587 9.548 1.00 93.62 104 ASN A O 1
ATOM 800 N N . VAL A 1 105 ? -5.207 4.000 9.969 1.00 94.19 105 VAL A N 1
ATOM 801 C CA . VAL A 1 105 ? -5.539 4.395 8.589 1.00 94.19 105 VAL A CA 1
ATOM 802 C C . VAL A 1 105 ? -4.724 5.611 8.155 1.00 94.19 105 VAL A C 1
ATOM 804 O O . VAL A 1 105 ? -4.231 5.647 7.032 1.00 94.19 105 VAL A O 1
ATOM 807 N N . LYS A 1 106 ? -4.535 6.600 9.037 1.00 95.00 106 LYS A N 1
ATOM 808 C CA . LYS A 1 106 ? -3.687 7.760 8.741 1.00 95.00 106 LYS A CA 1
ATOM 809 C C . LYS A 1 106 ? -2.238 7.340 8.482 1.00 95.00 106 LYS A C 1
ATOM 811 O O . LYS A 1 106 ? -1.646 7.785 7.505 1.00 95.00 106 LYS A O 1
ATOM 816 N N . LYS A 1 107 ? -1.685 6.468 9.325 1.00 95.94 107 LYS A N 1
ATOM 817 C CA . LYS A 1 107 ? -0.321 5.950 9.169 1.00 95.94 107 LYS A CA 1
ATOM 818 C C . LYS A 1 107 ? -0.154 5.146 7.876 1.00 95.94 107 LYS A C 1
ATOM 820 O O . LYS A 1 107 ? 0.856 5.298 7.191 1.00 95.94 107 LYS A O 1
ATOM 825 N N . ASP A 1 108 ? -1.144 4.331 7.527 1.00 94.00 108 ASP A N 1
ATOM 826 C CA . ASP A 1 108 ? -1.149 3.568 6.279 1.00 94.00 108 ASP A CA 1
ATOM 827 C C . ASP A 1 108 ? -1.222 4.497 5.062 1.00 94.00 108 ASP A C 1
ATOM 829 O O . ASP A 1 108 ? -0.472 4.307 4.106 1.00 94.00 108 ASP A O 1
ATOM 833 N N . LEU A 1 109 ? -2.048 5.549 5.116 1.00 94.62 109 LEU A N 1
ATOM 834 C CA . LEU A 1 109 ? -2.117 6.572 4.069 1.00 94.62 109 LEU A CA 1
ATOM 835 C C . LEU A 1 109 ? -0.789 7.320 3.902 1.00 94.62 109 LEU A C 1
ATOM 837 O O . LEU A 1 109 ? -0.324 7.467 2.776 1.00 94.62 109 LEU A O 1
ATOM 841 N N . GLU A 1 110 ? -0.148 7.739 4.995 1.00 95.44 110 GLU A N 1
ATOM 842 C CA . GLU A 1 110 ? 1.172 8.384 4.952 1.00 95.44 110 GLU A CA 1
ATOM 843 C C . GLU A 1 110 ? 2.245 7.441 4.380 1.00 95.44 110 GLU A C 1
ATOM 845 O O . GLU A 1 110 ? 3.104 7.852 3.597 1.00 95.44 110 GLU A O 1
ATOM 850 N N . SER A 1 111 ? 2.204 6.153 4.735 1.00 95.62 111 SER A N 1
ATOM 851 C CA . SER A 1 111 ? 3.104 5.148 4.160 1.00 95.62 111 SER A CA 1
ATOM 852 C C . SER A 1 111 ? 2.873 4.985 2.658 1.00 95.62 111 SER A C 1
ATOM 854 O O . SER A 1 111 ? 3.832 4.982 1.882 1.00 95.62 111 SER A O 1
ATOM 856 N N . TYR A 1 112 ? 1.609 4.917 2.241 1.00 95.06 112 TYR A N 1
ATOM 857 C CA . TYR A 1 112 ? 1.227 4.788 0.842 1.00 95.06 112 TYR A CA 1
ATOM 858 C C . TYR A 1 112 ? 1.635 6.019 0.027 1.00 95.06 112 TYR A C 1
ATOM 860 O O . TYR A 1 112 ? 2.215 5.879 -1.046 1.00 95.06 112 TYR A O 1
ATOM 868 N N . GLU A 1 113 ? 1.422 7.228 0.550 1.00 92.56 113 GLU A N 1
ATOM 869 C CA . GLU A 1 113 ? 1.856 8.477 -0.084 1.00 92.56 113 GLU A CA 1
ATOM 870 C C . GLU A 1 113 ? 3.379 8.513 -0.274 1.00 92.56 113 GLU A C 1
ATOM 872 O O . GLU A 1 113 ? 3.869 8.835 -1.362 1.00 92.56 113 GLU A O 1
ATOM 877 N N . ASN A 1 114 ? 4.140 8.098 0.743 1.00 95.94 114 ASN A N 1
ATOM 878 C CA . ASN A 1 114 ? 5.595 7.994 0.655 1.00 95.94 114 ASN A CA 1
ATOM 879 C C . ASN A 1 114 ? 6.044 6.974 -0.402 1.00 95.94 114 ASN A C 1
ATOM 881 O O . ASN A 1 114 ? 6.942 7.265 -1.196 1.00 95.94 114 ASN A O 1
ATOM 885 N N . GLN A 1 115 ? 5.415 5.796 -0.453 1.00 94.19 115 GLN A N 1
ATOM 886 C CA . GLN A 1 115 ? 5.696 4.790 -1.482 1.00 94.19 115 GLN A CA 1
ATOM 887 C C . GLN A 1 115 ? 5.389 5.316 -2.885 1.00 94.19 115 GLN A C 1
ATOM 889 O O . GLN A 1 115 ? 6.198 5.145 -3.796 1.00 94.19 115 GLN A O 1
ATOM 894 N N . LEU A 1 116 ? 4.266 6.012 -3.053 1.00 93.56 116 LEU A N 1
ATOM 895 C CA . LEU A 1 116 ? 3.837 6.568 -4.333 1.00 93.56 116 LEU A CA 1
ATOM 896 C C . LEU A 1 116 ? 4.769 7.699 -4.791 1.00 93.56 116 LEU A C 1
ATOM 898 O O . LEU A 1 116 ? 5.105 7.793 -5.971 1.00 93.56 116 LEU A O 1
ATOM 902 N N . SER A 1 117 ? 5.263 8.514 -3.857 1.00 94.56 117 SER A N 1
ATOM 903 C CA . SER A 1 117 ? 6.302 9.519 -4.106 1.00 94.56 117 SER A CA 1
ATOM 904 C C . SER A 1 117 ? 7.624 8.884 -4.555 1.00 94.56 117 SER A C 1
ATOM 906 O O . SER A 1 117 ? 8.208 9.311 -5.554 1.00 94.56 117 SER A O 1
ATOM 908 N N . MET A 1 118 ? 8.074 7.814 -3.886 1.00 94.50 118 MET A N 1
ATOM 909 C CA . MET A 1 118 ? 9.263 7.059 -4.305 1.00 94.50 118 MET A CA 1
ATOM 910 C C . MET A 1 118 ? 9.079 6.425 -5.687 1.00 94.50 118 MET A C 1
ATOM 912 O O . MET A 1 118 ? 9.962 6.537 -6.535 1.00 94.50 118 MET A O 1
ATOM 916 N N . GLN A 1 119 ? 7.919 5.823 -5.952 1.00 94.31 119 GLN A N 1
ATOM 917 C CA . GLN A 1 119 ? 7.608 5.228 -7.249 1.00 94.31 119 GLN A CA 1
ATOM 918 C C . GLN A 1 119 ? 7.616 6.275 -8.369 1.00 94.31 119 GLN A C 1
ATOM 920 O O . GLN A 1 119 ? 8.180 6.021 -9.430 1.00 94.31 119 GLN A O 1
ATOM 925 N N . ARG A 1 120 ? 7.064 7.474 -8.127 1.00 92.00 120 ARG A N 1
ATOM 926 C CA . ARG A 1 120 ? 7.133 8.593 -9.082 1.00 92.00 120 ARG A CA 1
ATOM 927 C C . ARG A 1 120 ? 8.571 9.014 -9.368 1.00 92.00 120 ARG A C 1
ATOM 929 O O . ARG A 1 120 ? 8.922 9.160 -10.532 1.00 92.00 120 ARG A O 1
ATOM 936 N N . ARG A 1 121 ? 9.418 9.155 -8.341 1.00 94.19 121 ARG A N 1
ATOM 937 C CA . ARG A 1 121 ? 10.843 9.495 -8.525 1.00 94.19 121 ARG A CA 1
ATOM 938 C C . ARG A 1 121 ? 11.592 8.433 -9.330 1.00 94.19 121 ARG A C 1
ATOM 940 O O . ARG A 1 121 ? 12.380 8.780 -10.210 1.00 94.19 121 ARG A O 1
ATOM 947 N N . ASN A 1 122 ? 11.328 7.156 -9.060 1.00 94.94 122 ASN A N 1
ATOM 948 C CA . ASN A 1 122 ? 11.921 6.052 -9.812 1.00 94.94 122 ASN A CA 1
ATOM 949 C C . ASN A 1 122 ? 11.464 6.088 -11.275 1.00 94.94 122 ASN A C 1
ATOM 951 O O . ASN A 1 122 ? 12.301 6.051 -12.169 1.00 94.94 122 ASN A O 1
ATOM 955 N N . PHE A 1 123 ? 10.165 6.273 -11.520 1.00 94.12 123 PHE A N 1
ATOM 956 C CA . PHE A 1 123 ? 9.613 6.388 -12.869 1.00 94.12 123 PHE A CA 1
ATOM 957 C C . PHE A 1 123 ? 10.173 7.594 -13.640 1.00 94.12 123 PHE A C 1
ATOM 959 O O . PHE A 1 123 ? 10.518 7.472 -14.813 1.00 94.12 123 PHE A O 1
ATOM 966 N N . GLU A 1 124 ? 10.305 8.759 -12.999 1.00 93.00 124 GLU A N 1
ATOM 967 C CA . GLU A 1 124 ? 10.938 9.935 -13.610 1.00 93.00 124 GLU A CA 1
ATOM 968 C C . GLU A 1 124 ? 12.400 9.668 -13.976 1.00 93.00 124 GLU A C 1
ATOM 970 O O . GLU A 1 124 ? 12.855 10.099 -15.036 1.00 93.00 124 GLU A O 1
ATOM 975 N N . THR A 1 125 ? 13.129 8.950 -13.120 1.00 94.88 125 THR A N 1
ATOM 976 C CA . THR A 1 125 ? 14.528 8.576 -13.367 1.00 94.88 125 THR A CA 1
ATOM 977 C C . THR A 1 125 ? 14.623 7.597 -14.535 1.00 94.88 125 THR A C 1
ATOM 979 O O . THR A 1 125 ? 15.340 7.866 -15.493 1.00 94.88 125 THR A O 1
ATOM 982 N N . GLU A 1 126 ? 13.827 6.526 -14.529 1.00 94.25 126 GLU A N 1
ATOM 983 C CA . GLU A 1 126 ? 13.769 5.554 -15.628 1.00 94.25 126 GLU A CA 1
ATOM 984 C C . GLU A 1 126 ? 13.351 6.204 -16.952 1.00 94.25 126 GLU A C 1
ATOM 986 O O . GLU A 1 126 ? 13.904 5.886 -18.008 1.00 94.25 126 GLU A O 1
ATOM 991 N N . THR A 1 127 ? 12.411 7.151 -16.911 1.00 92.12 127 THR A N 1
ATOM 992 C CA . THR A 1 127 ? 11.969 7.900 -18.093 1.00 92.12 127 THR A CA 1
ATOM 993 C C . THR A 1 127 ? 13.079 8.806 -18.616 1.00 92.12 127 THR A C 1
ATOM 995 O O . THR A 1 127 ? 13.317 8.825 -19.821 1.00 92.12 127 THR A O 1
ATOM 998 N N . LYS A 1 128 ? 13.794 9.527 -17.741 1.00 94.12 128 LYS A N 1
ATOM 999 C CA . LYS A 1 128 ? 14.950 10.355 -18.128 1.00 94.12 128 LYS A CA 1
ATOM 1000 C C . LYS A 1 128 ? 16.080 9.515 -18.715 1.00 94.12 128 LYS A C 1
ATOM 1002 O O . LYS A 1 128 ? 16.620 9.882 -19.758 1.00 94.12 128 LYS A O 1
ATOM 1007 N N . ASP A 1 129 ? 16.398 8.377 -18.107 1.00 95.62 129 ASP A N 1
ATOM 1008 C CA . ASP A 1 129 ? 17.419 7.455 -18.609 1.00 95.62 129 ASP A CA 1
ATOM 1009 C C . ASP A 1 129 ? 17.022 6.883 -19.970 1.00 95.62 129 ASP A C 1
ATOM 1011 O O . ASP A 1 129 ? 17.831 6.832 -20.898 1.00 95.62 129 ASP A O 1
ATOM 1015 N N . THR A 1 130 ? 15.758 6.490 -20.120 1.00 94.12 130 THR A N 1
ATOM 1016 C CA . THR A 1 130 ? 15.213 5.988 -21.384 1.00 94.12 130 THR A CA 1
ATOM 1017 C C . THR A 1 130 ? 15.238 7.072 -22.457 1.00 94.12 130 THR A C 1
ATOM 1019 O O . THR A 1 130 ? 15.704 6.817 -23.564 1.00 94.12 130 THR A O 1
ATOM 1022 N N . LEU A 1 131 ? 14.823 8.298 -22.132 1.00 92.19 131 LEU A N 1
ATOM 1023 C CA . LEU A 1 131 ? 14.868 9.443 -23.040 1.00 92.19 131 LEU A CA 1
ATOM 1024 C C . LEU A 1 131 ? 16.303 9.773 -23.469 1.00 92.19 131 LEU A C 1
ATOM 1026 O O . LEU A 1 131 ? 16.541 10.053 -24.644 1.00 92.19 131 LEU A O 1
ATOM 1030 N N . THR A 1 132 ? 17.263 9.690 -22.546 1.00 95.44 132 THR A N 1
ATOM 1031 C CA . THR A 1 132 ? 18.690 9.889 -22.838 1.00 95.44 132 THR A CA 1
ATOM 1032 C C . THR A 1 132 ? 19.189 8.813 -23.799 1.00 95.44 132 THR A C 1
ATOM 1034 O O . THR A 1 132 ? 19.728 9.141 -24.850 1.00 95.44 132 THR A O 1
ATOM 1037 N N . LYS A 1 133 ? 18.895 7.533 -23.531 1.00 94.38 133 LYS A N 1
ATOM 1038 C CA . LYS A 1 133 ? 19.230 6.421 -24.440 1.00 94.38 133 LYS A CA 1
ATOM 1039 C C . LYS A 1 133 ? 18.584 6.575 -25.818 1.00 94.38 133 LYS A C 1
ATOM 1041 O O . LYS A 1 133 ? 19.227 6.281 -26.822 1.00 94.38 133 LYS A O 1
ATOM 1046 N N . PHE A 1 134 ? 17.334 7.034 -25.887 1.00 92.75 134 PHE A N 1
ATOM 1047 C CA . PHE A 1 134 ? 16.661 7.328 -27.155 1.00 92.75 134 PHE A CA 1
ATOM 1048 C C . PHE A 1 134 ? 17.321 8.487 -27.900 1.00 92.75 134 PHE A C 1
ATOM 1050 O O . PHE A 1 134 ? 17.486 8.403 -29.113 1.00 92.75 134 PHE A O 1
ATOM 1057 N N . THR A 1 135 ? 17.722 9.539 -27.189 1.00 93.56 135 THR A N 1
ATOM 1058 C CA . THR A 1 135 ? 18.430 10.689 -27.769 1.00 93.56 135 THR A CA 1
ATOM 1059 C C . THR A 1 135 ? 19.793 10.262 -28.316 1.00 93.56 135 THR A C 1
ATOM 1061 O O . THR A 1 135 ? 20.109 10.556 -29.467 1.00 93.56 135 THR A O 1
ATOM 1064 N N . ASP A 1 136 ? 20.552 9.473 -27.554 1.00 94.12 136 ASP A N 1
ATOM 1065 C CA . ASP A 1 136 ? 21.832 8.905 -27.988 1.00 94.12 136 ASP A CA 1
ATOM 1066 C C . ASP A 1 136 ? 21.666 7.976 -29.195 1.00 94.12 136 ASP A C 1
ATOM 1068 O O . ASP A 1 136 ? 22.477 7.992 -30.123 1.00 94.12 136 ASP A O 1
ATOM 1072 N N . LEU A 1 137 ? 20.612 7.153 -29.204 1.00 92.75 137 LEU A N 1
ATOM 1073 C CA . LEU A 1 137 ? 20.294 6.284 -30.333 1.00 92.75 137 LEU A CA 1
ATOM 1074 C C . LEU A 1 137 ? 19.927 7.104 -31.573 1.00 92.75 137 LEU A C 1
ATOM 1076 O O . LEU A 1 137 ? 20.403 6.789 -32.661 1.00 92.75 137 LEU A O 1
ATOM 1080 N N . ALA A 1 138 ? 19.126 8.158 -31.418 1.00 90.12 138 ALA A N 1
ATOM 1081 C CA . ALA A 1 138 ? 18.766 9.058 -32.506 1.00 90.12 138 ALA A CA 1
ATOM 1082 C C . ALA A 1 138 ? 20.005 9.750 -33.092 1.00 90.12 138 ALA A C 1
ATOM 1084 O O . ALA A 1 138 ? 20.159 9.787 -34.314 1.00 90.12 138 ALA A O 1
ATOM 1085 N N . GLU A 1 139 ? 20.928 10.216 -32.246 1.00 92.94 139 GLU A N 1
ATOM 1086 C CA . GLU A 1 139 ? 22.181 10.822 -32.703 1.00 92.94 139 GLU A CA 1
ATOM 1087 C C . GLU A 1 139 ? 23.079 9.794 -33.406 1.00 92.94 139 GLU A C 1
ATOM 1089 O O . GLU A 1 139 ? 23.588 10.056 -34.495 1.00 92.94 139 GLU A O 1
ATOM 1094 N N . ARG A 1 140 ? 23.198 8.570 -32.873 1.00 91.88 140 ARG A N 1
ATOM 1095 C CA . ARG A 1 140 ? 23.911 7.473 -33.553 1.00 91.88 140 ARG A CA 1
ATOM 1096 C C . ARG A 1 140 ? 23.301 7.144 -34.909 1.00 91.88 140 ARG A C 1
ATOM 1098 O O . ARG A 1 140 ? 24.046 6.958 -35.867 1.00 91.88 140 ARG A O 1
ATOM 1105 N N . ILE A 1 141 ? 21.974 7.072 -35.009 1.00 90.75 141 ILE A N 1
ATOM 1106 C CA . ILE A 1 141 ? 21.278 6.845 -36.281 1.00 90.75 141 ILE A CA 1
ATOM 1107 C C . ILE A 1 141 ? 21.591 7.987 -37.245 1.00 90.75 141 ILE A C 1
ATOM 1109 O O . ILE A 1 141 ? 21.940 7.723 -38.390 1.00 90.75 141 ILE A O 1
ATOM 1113 N N . ARG A 1 142 ? 21.542 9.243 -36.793 1.00 92.25 142 ARG A N 1
ATOM 1114 C CA . ARG A 1 142 ? 21.876 10.407 -37.621 1.00 92.25 142 ARG A CA 1
ATOM 1115 C C . ARG A 1 142 ? 23.312 10.348 -38.145 1.00 92.25 142 ARG A C 1
ATOM 1117 O O . ARG A 1 142 ? 23.529 10.554 -39.338 1.00 92.25 142 ARG A O 1
ATOM 1124 N N . VAL A 1 143 ? 24.280 10.029 -37.285 1.00 94.19 143 VAL A N 1
ATOM 1125 C CA . VAL A 1 143 ? 25.688 9.851 -37.673 1.00 94.19 143 VAL A CA 1
ATOM 1126 C C . VAL A 1 143 ? 25.829 8.709 -38.678 1.00 94.19 143 VAL A C 1
ATOM 1128 O O . VAL A 1 143 ? 26.414 8.914 -39.738 1.00 94.19 143 VAL A O 1
ATOM 1131 N N . ARG A 1 144 ? 25.225 7.543 -38.413 1.00 89.69 144 ARG A N 1
ATOM 1132 C CA . ARG A 1 144 ? 25.253 6.392 -39.329 1.00 89.69 144 ARG A CA 1
ATOM 1133 C C . ARG A 1 144 ? 24.598 6.684 -40.673 1.00 89.69 144 ARG A C 1
ATOM 1135 O O . ARG A 1 144 ? 25.111 6.244 -41.690 1.00 89.69 144 ARG A O 1
ATOM 1142 N N . VAL A 1 145 ? 23.498 7.432 -40.701 1.00 90.88 145 VAL A N 1
ATOM 1143 C CA . VAL A 1 145 ? 22.840 7.861 -41.945 1.00 90.88 145 VAL A CA 1
ATOM 1144 C C . VAL A 1 145 ? 23.743 8.811 -42.735 1.00 90.88 145 VAL A C 1
ATOM 1146 O O . VAL A 1 145 ? 23.841 8.678 -43.952 1.00 90.88 145 VAL A O 1
ATOM 1149 N N . ASN A 1 146 ? 24.450 9.724 -42.064 1.00 91.75 146 ASN A N 1
ATOM 1150 C CA . ASN A 1 146 ? 25.423 10.600 -42.720 1.00 91.75 146 ASN A CA 1
ATOM 1151 C C . ASN A 1 146 ? 26.640 9.824 -43.256 1.00 91.75 146 ASN A C 1
ATOM 1153 O O . ASN A 1 146 ? 27.109 10.124 -44.352 1.00 91.75 146 ASN A O 1
ATOM 1157 N N . GLU A 1 147 ? 27.144 8.837 -42.509 1.00 90.25 147 GLU A N 1
ATOM 1158 C CA . GLU A 1 147 ? 28.204 7.921 -42.961 1.00 90.25 147 GLU A CA 1
ATOM 1159 C C . GLU A 1 147 ? 27.746 7.106 -44.174 1.00 90.25 147 GLU A C 1
ATOM 1161 O O . GLU A 1 147 ? 28.386 7.169 -45.216 1.00 90.25 147 GLU A O 1
ATOM 1166 N N . LEU A 1 148 ? 26.578 6.458 -44.098 1.00 86.75 148 LEU A N 1
ATOM 1167 C CA . LEU A 1 148 ? 25.966 5.737 -45.220 1.00 86.75 148 LEU A CA 1
ATOM 1168 C C . LEU A 1 148 ? 25.778 6.636 -46.446 1.00 86.75 148 LEU A C 1
ATOM 1170 O O . LEU A 1 148 ? 25.991 6.193 -47.569 1.00 86.75 148 LEU A O 1
ATOM 1174 N N . GLY A 1 149 ? 25.403 7.903 -46.255 1.00 87.19 149 GLY A N 1
ATOM 1175 C CA . GLY A 1 149 ? 25.310 8.875 -47.343 1.00 87.19 149 GLY A CA 1
ATOM 1176 C C . GLY A 1 149 ? 26.651 9.107 -48.046 1.00 87.19 149 GLY A C 1
ATOM 1177 O O . GLY A 1 149 ? 26.693 9.146 -49.277 1.00 87.19 149 GLY A O 1
ATOM 1178 N N . LYS A 1 150 ? 27.747 9.207 -47.281 1.00 89.00 150 LYS A N 1
ATOM 1179 C CA . LYS A 1 150 ? 29.112 9.328 -47.819 1.00 89.00 150 LYS A CA 1
ATOM 1180 C C . LYS A 1 150 ? 29.567 8.044 -48.505 1.00 89.00 150 LYS A C 1
ATOM 1182 O O . LYS A 1 150 ? 30.072 8.125 -49.620 1.00 89.00 150 LYS A O 1
ATOM 1187 N N . ASP A 1 151 ? 29.327 6.886 -47.896 1.00 86.88 151 ASP A N 1
ATOM 1188 C CA . ASP A 1 151 ? 29.685 5.583 -48.463 1.00 86.88 151 ASP A CA 1
ATOM 1189 C C . ASP A 1 151 ? 28.944 5.343 -49.784 1.00 86.88 151 ASP A C 1
ATOM 1191 O O . ASP A 1 151 ? 29.546 4.951 -50.778 1.00 86.88 151 ASP A O 1
ATOM 1195 N N . VAL A 1 152 ? 27.646 5.658 -49.848 1.00 87.56 152 VAL A N 1
ATOM 1196 C CA . VAL A 1 152 ? 26.862 5.577 -51.091 1.00 87.56 152 VAL A CA 1
ATOM 1197 C C . VAL A 1 152 ? 27.402 6.536 -52.151 1.00 87.56 152 VAL A C 1
ATOM 1199 O O . VAL A 1 152 ? 27.437 6.185 -53.331 1.00 87.56 152 VAL A O 1
ATOM 1202 N N . GLN A 1 153 ? 27.821 7.744 -51.768 1.00 86.56 153 GLN A N 1
ATOM 1203 C CA . GLN A 1 153 ? 28.428 8.689 -52.702 1.00 86.56 153 GLN A CA 1
ATOM 1204 C C . GLN A 1 153 ? 29.777 8.178 -53.223 1.00 86.56 153 GLN A C 1
ATOM 1206 O O . GLN A 1 153 ? 30.024 8.265 -54.423 1.00 86.56 153 GLN A O 1
ATOM 1211 N N . GLN A 1 154 ? 30.608 7.597 -52.358 1.00 87.25 154 GLN A N 1
ATOM 1212 C CA . GLN A 1 154 ? 31.873 6.981 -52.745 1.00 87.25 154 GLN A CA 1
ATOM 1213 C C . GLN A 1 154 ? 31.649 5.789 -53.677 1.00 87.25 154 GLN A C 1
ATOM 1215 O O . GLN A 1 154 ? 32.247 5.741 -54.741 1.00 87.25 154 GLN A O 1
ATOM 1220 N N . VAL A 1 155 ? 30.714 4.892 -53.356 1.00 86.50 155 VAL A N 1
ATOM 1221 C CA . VAL A 1 155 ? 30.366 3.755 -54.221 1.00 86.50 155 VAL A CA 1
ATOM 1222 C C . VAL A 1 155 ? 29.860 4.222 -55.587 1.00 86.50 155 VAL A C 1
ATOM 1224 O O . VAL A 1 155 ? 30.176 3.594 -56.593 1.00 86.50 155 VAL A O 1
ATOM 1227 N N . LYS A 1 156 ? 29.104 5.328 -55.663 1.00 80.50 156 LYS A N 1
ATOM 1228 C CA . LYS A 1 156 ? 28.718 5.924 -56.954 1.00 80.50 156 LYS A CA 1
ATOM 1229 C C . LYS A 1 156 ? 29.933 6.418 -57.739 1.00 80.50 156 LYS A C 1
ATOM 1231 O O . LYS A 1 156 ? 30.021 6.128 -58.926 1.00 80.50 156 LYS A O 1
ATOM 1236 N N . VAL A 1 157 ? 30.867 7.111 -57.084 1.00 83.12 157 VAL A N 1
ATOM 1237 C CA . VAL A 1 157 ? 32.117 7.571 -57.713 1.00 83.12 157 VAL A CA 1
ATOM 1238 C C . VAL A 1 157 ? 32.959 6.387 -58.187 1.00 83.12 157 VAL A C 1
ATOM 1240 O O . VAL A 1 157 ? 33.399 6.391 -59.331 1.00 83.12 157 VAL A O 1
ATOM 1243 N N . ASP A 1 158 ? 33.111 5.347 -57.368 1.00 80.50 158 ASP A N 1
ATOM 1244 C CA . ASP A 1 158 ? 33.837 4.127 -57.726 1.00 80.50 158 ASP A CA 1
ATOM 1245 C C . ASP A 1 158 ? 33.147 3.397 -58.884 1.00 80.50 158 ASP A C 1
ATOM 1247 O O . ASP A 1 158 ? 33.807 2.900 -59.792 1.00 80.50 158 ASP A O 1
ATOM 1251 N N . GLN A 1 159 ? 31.811 3.352 -58.906 1.00 79.25 159 GLN A N 1
ATOM 1252 C CA . GLN A 1 159 ? 31.057 2.774 -60.016 1.00 79.25 159 GLN A CA 1
ATOM 1253 C C . GLN A 1 159 ? 31.251 3.579 -61.307 1.00 79.25 159 GLN A C 1
ATOM 1255 O O . GLN A 1 159 ? 31.384 2.982 -62.378 1.00 79.25 159 GLN A O 1
ATOM 1260 N N . ASP A 1 160 ? 31.275 4.907 -61.224 1.00 77.56 160 ASP A N 1
ATOM 1261 C CA . ASP A 1 160 ? 31.538 5.779 -62.366 1.00 77.56 160 ASP A CA 1
ATOM 1262 C C . ASP A 1 160 ? 32.996 5.649 -62.839 1.00 77.56 160 ASP A C 1
ATOM 1264 O O . ASP A 1 160 ? 33.232 5.530 -64.042 1.00 77.56 160 ASP A O 1
ATOM 1268 N N . GLU A 1 161 ? 33.972 5.542 -61.932 1.00 73.31 161 GLU A N 1
ATOM 1269 C CA . GLU A 1 161 ? 35.372 5.263 -62.276 1.00 73.31 161 GLU A CA 1
ATOM 1270 C C . GLU A 1 161 ? 35.537 3.869 -62.898 1.00 73.31 161 GLU A C 1
ATOM 1272 O O . GLU A 1 161 ? 36.238 3.723 -63.899 1.00 73.31 161 GLU A O 1
ATOM 1277 N N . ILE A 1 162 ? 34.866 2.841 -62.372 1.00 71.69 162 ILE A N 1
ATOM 1278 C CA . ILE A 1 162 ? 34.875 1.486 -62.939 1.00 71.69 162 ILE A CA 1
ATOM 1279 C C . ILE A 1 162 ? 34.232 1.478 -64.325 1.00 71.69 162 ILE A C 1
ATOM 1281 O O . ILE A 1 162 ? 34.753 0.818 -65.222 1.00 71.69 162 ILE A O 1
ATOM 1285 N N . LYS A 1 163 ? 33.139 2.216 -64.546 1.00 70.50 163 LYS A N 1
ATOM 1286 C CA . LYS A 1 163 ? 32.552 2.368 -65.886 1.00 70.50 163 LYS A CA 1
ATOM 1287 C C . LYS A 1 163 ? 33.526 3.066 -66.836 1.00 70.50 163 LYS A C 1
ATOM 1289 O O . LYS A 1 163 ? 33.733 2.577 -67.943 1.00 70.50 163 LYS A O 1
ATOM 1294 N N . LEU A 1 164 ? 34.176 4.145 -66.400 1.00 67.06 164 LEU A N 1
ATOM 1295 C CA . LEU A 1 164 ? 35.165 4.873 -67.203 1.00 67.06 164 LEU A CA 1
ATOM 1296 C C . LEU A 1 164 ? 36.393 4.006 -67.538 1.00 67.06 164 LEU A C 1
ATOM 1298 O O . LEU A 1 164 ? 36.806 3.934 -68.697 1.00 67.06 164 LEU A O 1
ATOM 1302 N N . ARG A 1 165 ? 36.951 3.284 -66.558 1.00 66.81 165 ARG A N 1
ATOM 1303 C CA . ARG A 1 165 ? 38.087 2.366 -66.757 1.00 66.81 165 ARG A CA 1
ATOM 1304 C C . ARG A 1 165 ? 37.706 1.119 -67.553 1.00 66.81 165 ARG A C 1
ATOM 1306 O O . ARG A 1 165 ? 38.500 0.650 -68.367 1.00 66.81 165 ARG A O 1
ATOM 1313 N N . GLY A 1 166 ? 36.506 0.588 -67.339 1.00 63.41 166 GLY A N 1
ATOM 1314 C CA . GLY A 1 166 ? 35.982 -0.584 -68.037 1.00 63.41 166 GLY A CA 1
ATOM 1315 C C . GLY A 1 166 ? 35.796 -0.329 -69.531 1.00 63.41 166 GLY A C 1
ATOM 1316 O O . GLY A 1 166 ? 36.241 -1.141 -70.341 1.00 63.41 166 GLY A O 1
ATOM 1317 N N . VAL A 1 167 ? 35.235 0.827 -69.899 1.00 61.69 167 VAL A N 1
ATOM 1318 C CA . VAL A 1 167 ? 35.081 1.233 -71.305 1.00 61.69 167 VAL A CA 1
ATOM 1319 C C . VAL A 1 167 ? 36.445 1.482 -71.955 1.00 61.69 167 VAL A C 1
ATOM 1321 O O . VAL A 1 167 ? 36.697 0.979 -73.047 1.00 61.69 167 VAL A O 1
ATOM 1324 N N . GLY A 1 168 ? 37.372 2.158 -71.267 1.00 63.31 168 GLY A N 1
ATOM 1325 C CA . GLY A 1 168 ? 38.714 2.414 -71.805 1.00 63.31 168 GLY A CA 1
ATOM 1326 C C . GLY A 1 168 ? 39.528 1.142 -72.073 1.00 63.31 168 GLY A C 1
ATOM 1327 O O . GLY A 1 168 ? 40.202 1.041 -73.097 1.00 63.31 168 GLY A O 1
ATOM 1328 N N . ASN A 1 169 ? 39.452 0.141 -71.189 1.00 69.62 169 ASN A N 1
ATOM 1329 C CA . ASN A 1 169 ? 40.218 -1.097 -71.358 1.00 69.62 169 ASN A CA 1
ATOM 1330 C C . ASN A 1 169 ? 39.591 -2.045 -72.397 1.00 69.62 169 ASN A C 1
ATOM 1332 O O . ASN A 1 169 ? 40.318 -2.719 -73.126 1.00 69.62 169 ASN A O 1
ATOM 1336 N N . GLN A 1 170 ? 38.256 -2.071 -72.512 1.00 69.25 170 GLN A N 1
ATOM 1337 C CA . GLN A 1 170 ? 37.573 -2.814 -73.577 1.00 69.25 170 GLN A CA 1
ATOM 1338 C C . GLN A 1 170 ? 37.852 -2.207 -74.956 1.00 69.25 170 GLN A C 1
ATOM 1340 O O . GLN A 1 170 ? 38.232 -2.945 -75.864 1.00 69.25 170 GLN A O 1
ATOM 1345 N N . ASN A 1 171 ? 37.775 -0.879 -75.098 1.00 73.50 171 ASN A N 1
ATOM 1346 C CA . ASN A 1 171 ? 38.133 -0.203 -76.347 1.00 73.50 171 ASN A CA 1
ATOM 1347 C C . ASN A 1 171 ? 39.590 -0.453 -76.736 1.00 73.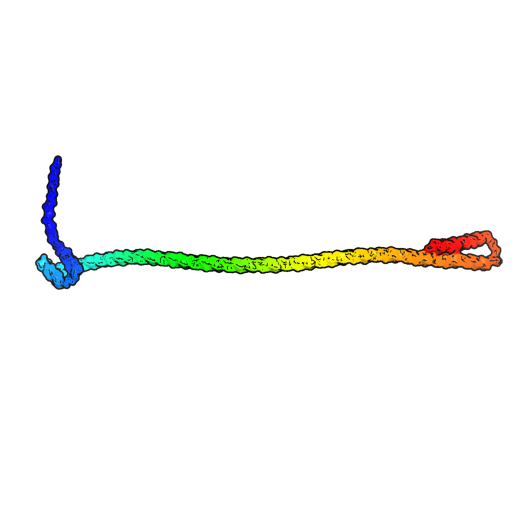50 171 ASN A C 1
ATOM 1349 O O . ASN A 1 171 ? 39.866 -0.798 -77.881 1.00 73.50 171 ASN A O 1
ATOM 1353 N N . ARG A 1 172 ? 40.522 -0.392 -75.776 1.00 76.25 172 ARG A N 1
ATOM 1354 C CA . ARG A 1 172 ? 41.939 -0.668 -76.042 1.00 76.25 172 ARG A CA 1
ATOM 1355 C C . ARG A 1 172 ? 42.181 -2.097 -76.533 1.00 76.25 172 ARG A C 1
ATOM 1357 O O . ARG A 1 172 ? 42.983 -2.294 -77.441 1.00 76.25 172 ARG A O 1
ATOM 1364 N N . MET A 1 173 ? 41.495 -3.092 -75.968 1.00 78.56 173 MET A N 1
ATOM 1365 C CA . MET A 1 173 ? 41.607 -4.483 -76.427 1.00 78.56 173 MET A CA 1
ATOM 1366 C C . MET A 1 173 ? 41.018 -4.673 -77.829 1.00 78.56 173 MET A C 1
ATOM 1368 O O . MET A 1 173 ? 41.621 -5.363 -78.650 1.00 78.56 173 MET A O 1
ATOM 1372 N N . ILE A 1 174 ? 39.882 -4.033 -78.124 1.00 80.75 174 ILE A N 1
ATOM 1373 C CA . ILE A 1 174 ? 39.258 -4.059 -79.455 1.00 80.75 174 ILE A CA 1
ATOM 1374 C C . ILE A 1 174 ? 40.165 -3.376 -80.487 1.00 80.75 174 ILE A C 1
ATOM 1376 O O . ILE A 1 174 ? 40.405 -3.943 -81.550 1.00 80.75 174 ILE A O 1
ATOM 1380 N N . SER A 1 175 ? 40.729 -2.213 -80.155 1.00 80.44 175 SER A N 1
ATOM 1381 C CA . SER A 1 175 ? 41.687 -1.484 -80.991 1.00 80.44 175 SER A CA 1
ATOM 1382 C C . SER A 1 175 ? 42.936 -2.324 -81.291 1.00 80.44 175 SER A C 1
ATOM 1384 O O . SER A 1 175 ? 43.298 -2.497 -82.454 1.00 80.44 175 SER A O 1
ATOM 1386 N N . ILE A 1 176 ? 43.548 -2.948 -80.275 1.00 84.06 176 ILE A N 1
ATOM 1387 C CA . ILE A 1 176 ? 44.721 -3.821 -80.462 1.00 84.06 176 ILE A CA 1
ATOM 1388 C C . ILE A 1 176 ? 44.379 -5.033 -81.339 1.00 84.06 176 ILE A C 1
ATOM 1390 O O . ILE A 1 176 ? 45.162 -5.384 -82.223 1.00 84.06 176 ILE A O 1
ATOM 1394 N N . ALA A 1 177 ? 43.218 -5.662 -81.128 1.00 83.62 177 ALA A N 1
ATOM 1395 C CA . ALA A 1 177 ? 42.780 -6.793 -81.941 1.00 83.62 177 ALA A CA 1
ATOM 1396 C C . ALA A 1 177 ? 42.551 -6.385 -83.406 1.00 83.62 177 ALA A C 1
ATOM 1398 O O . ALA A 1 177 ? 43.052 -7.053 -84.309 1.00 83.62 177 ALA A O 1
ATOM 1399 N N . LEU A 1 178 ? 41.852 -5.271 -83.649 1.00 85.50 178 LEU A N 1
ATOM 1400 C CA . LEU A 1 178 ? 41.615 -4.736 -84.994 1.00 85.50 178 LEU A CA 1
ATOM 1401 C C . LEU A 1 178 ? 42.922 -4.363 -85.702 1.00 85.50 178 LEU A C 1
ATOM 1403 O O . LEU A 1 178 ? 43.077 -4.668 -86.883 1.00 85.50 178 LEU A O 1
ATOM 1407 N N . LEU A 1 179 ? 43.883 -3.770 -84.987 1.00 85.12 179 LEU A N 1
ATOM 1408 C CA . LEU A 1 179 ? 45.202 -3.443 -85.529 1.00 85.12 179 LEU A CA 1
ATOM 1409 C C . LEU A 1 179 ? 45.967 -4.714 -85.911 1.00 85.12 179 LEU A C 1
ATOM 1411 O O . LEU A 1 179 ? 46.488 -4.802 -87.023 1.00 85.12 179 LEU A O 1
ATOM 1415 N N . ALA A 1 180 ? 45.991 -5.721 -85.033 1.00 86.69 180 ALA A N 1
ATOM 1416 C CA . ALA A 1 180 ? 46.630 -7.005 -85.317 1.00 86.69 180 ALA A CA 1
ATOM 1417 C C . ALA A 1 180 ? 46.016 -7.689 -86.551 1.00 86.69 180 ALA A C 1
ATOM 1419 O O . ALA A 1 180 ? 46.754 -8.165 -87.415 1.00 86.69 180 ALA A O 1
ATOM 1420 N N . PHE A 1 181 ? 44.684 -7.679 -86.680 1.00 86.38 181 PHE A N 1
ATOM 1421 C CA . PHE A 1 181 ? 44.000 -8.188 -87.871 1.00 86.38 181 PHE A CA 1
ATOM 1422 C C . PHE A 1 181 ? 44.340 -7.379 -89.124 1.00 86.38 181 PHE A C 1
ATOM 1424 O O . PHE A 1 181 ? 44.670 -7.977 -90.143 1.00 86.38 181 PHE A O 1
ATOM 1431 N N . GLY A 1 182 ? 44.322 -6.045 -89.060 1.00 83.56 182 GLY A N 1
ATOM 1432 C CA . GLY A 1 182 ? 44.687 -5.189 -90.191 1.00 83.56 182 GLY A CA 1
ATOM 1433 C C . GLY A 1 182 ? 46.104 -5.472 -90.698 1.00 83.56 182 GLY A C 1
ATOM 1434 O O . GLY A 1 182 ? 46.309 -5.629 -91.900 1.00 83.56 182 GLY A O 1
ATOM 1435 N N . VAL A 1 183 ? 47.074 -5.621 -89.786 1.00 87.12 183 VAL A N 1
ATOM 1436 C CA . VAL A 1 183 ? 48.463 -5.970 -90.142 1.00 87.12 183 VAL A CA 1
ATOM 1437 C C . VAL A 1 183 ? 48.527 -7.354 -90.780 1.00 87.12 183 VAL A C 1
ATOM 1439 O O . VAL A 1 183 ? 49.178 -7.520 -91.809 1.00 87.12 183 VAL A O 1
ATOM 1442 N N . LEU A 1 184 ? 47.830 -8.338 -90.208 1.00 87.69 184 LEU A N 1
ATOM 1443 C CA . LEU A 1 184 ? 47.795 -9.698 -90.740 1.00 87.69 184 LEU A CA 1
ATOM 1444 C C . LEU A 1 184 ? 47.208 -9.731 -92.157 1.00 87.69 184 LEU A C 1
ATOM 1446 O O . LEU A 1 184 ? 47.777 -10.389 -93.023 1.00 87.69 184 LEU A O 1
ATOM 1450 N N . PHE A 1 185 ? 46.133 -8.984 -92.419 1.00 84.12 185 PHE A N 1
ATOM 1451 C CA . PHE A 1 185 ? 45.528 -8.875 -93.750 1.00 84.12 185 PHE A CA 1
ATOM 1452 C C . PHE A 1 185 ? 46.490 -8.279 -94.780 1.00 84.12 185 PHE A C 1
ATOM 1454 O O . PHE A 1 185 ? 46.640 -8.844 -95.859 1.00 84.12 185 PHE A O 1
ATOM 1461 N N . VAL A 1 186 ? 47.188 -7.192 -94.440 1.00 83.25 186 VAL A N 1
ATOM 1462 C CA . VAL A 1 186 ? 48.174 -6.575 -95.344 1.00 83.25 186 VAL A CA 1
ATOM 1463 C C . VAL A 1 186 ? 49.351 -7.517 -95.608 1.00 83.25 186 VAL A C 1
ATOM 1465 O O . VAL A 1 186 ? 49.810 -7.622 -96.742 1.00 83.25 186 VAL A O 1
ATOM 1468 N N . LEU A 1 187 ? 49.826 -8.243 -94.590 1.00 87.56 187 LEU A N 1
ATOM 1469 C CA . LEU A 1 187 ? 50.888 -9.240 -94.759 1.00 87.56 187 LEU A CA 1
ATOM 1470 C C . LEU A 1 187 ? 50.438 -10.433 -95.610 1.00 87.56 187 LEU A C 1
ATOM 1472 O O . LEU A 1 187 ? 51.214 -10.914 -96.433 1.00 87.56 187 LEU A O 1
ATOM 1476 N N . ALA A 1 188 ? 49.204 -10.905 -95.430 1.00 84.44 188 ALA A N 1
ATOM 1477 C CA . ALA A 1 188 ? 48.630 -11.981 -96.232 1.00 84.44 188 ALA A CA 1
ATOM 1478 C C . ALA A 1 188 ? 48.457 -11.561 -97.699 1.00 84.44 188 ALA A C 1
ATOM 1480 O O . ALA A 1 188 ? 48.767 -12.343 -98.596 1.00 84.44 188 ALA A O 1
ATOM 1481 N N . ASP A 1 189 ? 48.026 -10.321 -97.936 1.00 83.75 189 ASP A N 1
ATOM 1482 C CA . ASP A 1 189 ? 47.907 -9.732 -99.270 1.00 83.75 189 ASP A CA 1
ATOM 1483 C C . ASP A 1 189 ? 49.278 -9.627 -99.959 1.00 83.75 189 ASP A C 1
ATOM 1485 O O . ASP A 1 189 ? 49.464 -10.133 -101.064 1.00 83.75 189 ASP A O 1
ATOM 1489 N N . LEU A 1 190 ? 50.289 -9.104 -99.253 1.00 83.06 190 LEU A N 1
ATOM 1490 C CA . LEU A 1 190 ? 51.681 -9.066 -99.718 1.00 83.06 190 LEU A CA 1
ATOM 1491 C C . LEU A 1 190 ? 52.240 -10.461 -100.018 1.00 83.06 190 LEU A C 1
ATOM 1493 O O . LEU A 1 190 ? 52.924 -10.658 -101.023 1.00 83.06 190 LEU A O 1
ATOM 1497 N N . PHE A 1 191 ? 51.957 -11.439 -99.157 1.00 85.19 191 PHE A N 1
ATOM 1498 C CA . PHE A 1 191 ? 52.400 -12.814 -99.354 1.00 85.19 191 PHE A CA 1
ATOM 1499 C C . PHE A 1 191 ? 51.762 -13.435 -100.602 1.00 85.19 191 PHE A C 1
ATOM 1501 O O . PHE A 1 191 ? 52.472 -13.998 -101.437 1.00 85.19 191 PHE A O 1
ATOM 1508 N N . LEU A 1 192 ? 50.442 -13.295 -100.769 1.00 82.31 192 LEU A N 1
ATOM 1509 C CA . LEU A 1 192 ? 49.741 -13.769 -101.963 1.00 82.31 192 LEU A CA 1
ATOM 1510 C C . LEU A 1 192 ? 50.233 -13.061 -103.225 1.00 82.31 192 LEU A C 1
ATOM 1512 O O . LEU A 1 192 ? 50.374 -13.712 -104.261 1.00 82.31 192 LEU A O 1
ATOM 1516 N N . PHE A 1 193 ? 50.534 -11.767 -103.145 1.00 79.62 193 PHE A N 1
ATOM 1517 C CA . PHE A 1 193 ? 51.109 -11.014 -104.252 1.00 79.62 193 PHE A CA 1
ATOM 1518 C C . PHE A 1 193 ? 52.466 -11.591 -104.677 1.00 79.62 193 PHE A C 1
ATOM 1520 O O . PHE A 1 193 ? 52.665 -11.867 -105.858 1.00 79.62 193 PHE A O 1
ATOM 1527 N N . ILE A 1 194 ? 53.372 -11.853 -103.726 1.00 81.56 194 ILE A N 1
ATOM 1528 C CA . ILE A 1 194 ? 54.701 -12.425 -104.003 1.00 81.56 194 ILE A CA 1
ATOM 1529 C C . ILE A 1 194 ? 54.592 -13.831 -104.605 1.00 81.56 194 ILE A C 1
ATOM 1531 O O . ILE A 1 194 ? 55.270 -14.130 -105.586 1.00 81.56 194 ILE A O 1
ATOM 1535 N N . VAL A 1 195 ? 53.731 -14.691 -104.052 1.00 80.81 195 VAL A N 1
ATOM 1536 C CA . VAL A 1 195 ? 53.552 -16.069 -104.547 1.00 80.81 195 VAL A CA 1
ATOM 1537 C C . VAL A 1 195 ? 52.976 -16.087 -105.966 1.00 80.81 195 VAL A C 1
ATOM 1539 O O . VAL A 1 195 ? 53.378 -16.915 -106.781 1.00 80.81 195 VAL A O 1
ATOM 1542 N N . ASN A 1 196 ? 52.077 -15.157 -106.295 1.00 76.38 196 ASN A N 1
ATOM 1543 C CA . ASN A 1 196 ? 51.455 -15.086 -107.619 1.00 76.38 196 ASN A CA 1
ATOM 1544 C C . ASN A 1 196 ? 52.248 -14.250 -108.641 1.00 76.38 196 ASN A C 1
ATOM 1546 O O . ASN A 1 196 ? 51.890 -14.262 -109.821 1.00 76.38 196 ASN A O 1
ATOM 1550 N N . PHE A 1 197 ? 53.342 -13.588 -108.241 1.00 71.56 197 PHE A N 1
ATOM 1551 C CA . PHE A 1 197 ? 54.136 -12.669 -109.075 1.00 71.56 197 PHE A CA 1
ATOM 1552 C C . PHE A 1 197 ? 54.776 -13.323 -110.324 1.00 71.56 197 PHE A C 1
ATOM 1554 O O . PHE A 1 197 ? 55.236 -12.623 -111.220 1.0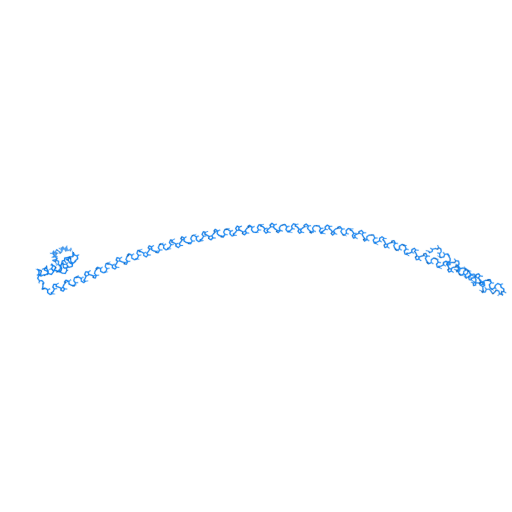0 71.56 197 PHE A O 1
ATOM 1561 N N . GLY A 1 198 ? 54.791 -14.659 -110.417 1.00 60.53 198 GLY A N 1
ATOM 1562 C CA . GLY A 1 198 ? 55.284 -15.416 -111.581 1.00 60.53 198 GLY A CA 1
ATOM 1563 C C . GLY A 1 198 ? 54.200 -16.015 -112.489 1.00 60.53 198 GLY A C 1
ATOM 1564 O O . GLY A 1 198 ? 54.528 -16.679 -113.470 1.00 60.53 198 GLY A O 1
ATOM 1565 N N . SER A 1 199 ? 52.921 -15.820 -112.163 1.00 66.38 199 SER A N 1
ATOM 1566 C CA . SER A 1 199 ? 51.778 -16.329 -112.932 1.00 66.38 199 SER A CA 1
ATOM 1567 C C . SER A 1 199 ? 51.139 -15.218 -113.774 1.00 66.38 199 SER A C 1
ATOM 1569 O O . SER A 1 199 ? 51.317 -14.037 -113.480 1.00 66.38 199 SER A O 1
ATOM 1571 N N . VAL A 1 200 ? 50.414 -15.568 -114.845 1.00 64.31 200 VAL A N 1
ATOM 1572 C CA . VAL A 1 200 ? 49.676 -14.578 -115.650 1.00 64.31 200 VAL A CA 1
ATOM 1573 C C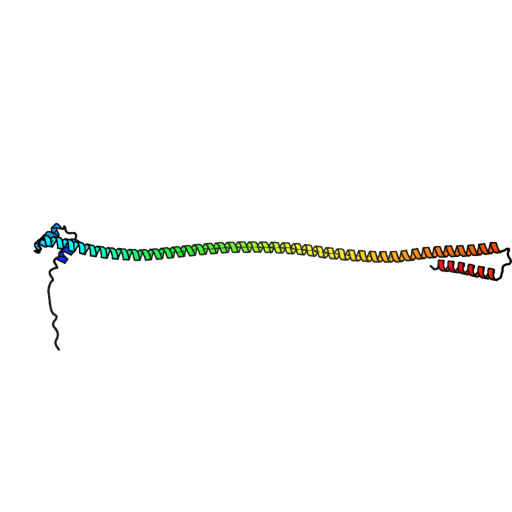 . VAL A 1 200 ? 48.591 -13.966 -114.763 1.00 64.31 200 VAL A C 1
ATOM 1575 O O . VAL A 1 200 ? 47.553 -14.583 -114.535 1.00 64.31 200 VAL A O 1
ATOM 1578 N N . LEU A 1 201 ? 48.855 -12.772 -114.230 1.00 70.00 201 LEU A N 1
ATOM 1579 C CA . LEU A 1 201 ? 47.917 -12.038 -113.388 1.00 70.00 201 LEU A CA 1
ATOM 1580 C C . LEU A 1 201 ? 46.661 -11.716 -114.201 1.00 70.00 201 LEU A C 1
ATOM 1582 O O . LEU A 1 201 ? 46.671 -10.865 -115.091 1.00 70.00 201 LEU A O 1
ATOM 1586 N N . THR A 1 202 ? 45.571 -12.414 -113.901 1.00 75.69 202 THR A N 1
ATOM 1587 C CA . THR A 1 202 ? 44.247 -12.073 -114.412 1.00 75.69 202 THR A CA 1
ATOM 1588 C C . THR A 1 202 ? 43.784 -10.754 -113.794 1.00 75.69 202 THR A C 1
ATOM 1590 O O . THR A 1 202 ? 44.121 -10.431 -112.652 1.00 75.69 202 THR A O 1
ATOM 1593 N N . ILE A 1 203 ? 42.989 -9.988 -114.549 1.00 74.62 203 ILE A N 1
ATOM 1594 C CA . ILE A 1 203 ? 42.405 -8.716 -114.088 1.00 74.62 203 ILE A CA 1
ATOM 1595 C C . ILE A 1 203 ? 41.648 -8.915 -112.762 1.00 74.62 203 ILE A C 1
ATOM 1597 O O . ILE A 1 203 ? 41.765 -8.089 -111.859 1.00 74.62 203 ILE A O 1
ATOM 1601 N N . ASP A 1 204 ? 40.968 -10.053 -112.604 1.00 73.38 204 ASP A N 1
ATOM 1602 C CA . ASP A 1 204 ? 40.235 -10.411 -111.385 1.00 73.38 204 ASP A CA 1
ATOM 1603 C C . ASP A 1 204 ? 41.139 -10.490 -110.142 1.00 73.38 204 ASP A C 1
ATOM 1605 O O . ASP A 1 204 ? 40.766 -10.003 -109.076 1.00 73.38 204 ASP A O 1
ATOM 1609 N N . SER A 1 205 ? 42.357 -11.027 -110.269 1.00 75.31 205 SER A N 1
ATOM 1610 C CA . SER A 1 205 ? 43.302 -11.132 -109.147 1.00 75.31 205 SER A CA 1
ATOM 1611 C C . SER A 1 205 ? 43.819 -9.763 -108.706 1.00 75.31 205 SER A C 1
ATOM 1613 O O . SER A 1 205 ? 43.966 -9.512 -107.513 1.00 75.31 205 SER A O 1
ATOM 1615 N N . VAL A 1 206 ? 44.035 -8.842 -109.652 1.00 73.38 206 VAL A N 1
ATOM 1616 C CA . VAL A 1 206 ? 44.444 -7.460 -109.346 1.00 73.38 206 VAL A CA 1
ATOM 1617 C C . VAL A 1 206 ? 43.341 -6.718 -108.588 1.00 73.38 206 VAL A C 1
ATOM 1619 O O . VAL A 1 206 ? 43.629 -6.018 -107.618 1.00 73.38 206 VAL A O 1
ATOM 1622 N N . ILE A 1 207 ? 42.077 -6.903 -108.984 1.00 78.25 207 ILE A N 1
ATOM 1623 C CA . ILE A 1 207 ? 40.930 -6.317 -108.278 1.00 78.25 207 ILE A CA 1
ATOM 1624 C C . ILE A 1 207 ? 40.850 -6.858 -106.845 1.00 78.25 207 ILE A C 1
ATOM 1626 O O . ILE A 1 207 ? 40.666 -6.077 -105.911 1.00 78.25 207 ILE A O 1
ATOM 1630 N N . ILE A 1 208 ? 41.039 -8.168 -106.652 1.00 78.62 208 ILE A N 1
ATOM 1631 C CA . ILE A 1 208 ? 41.013 -8.794 -105.322 1.00 78.62 208 ILE A CA 1
ATOM 1632 C C . ILE A 1 208 ? 42.111 -8.222 -104.412 1.00 78.62 208 ILE A C 1
ATOM 1634 O O . ILE A 1 208 ? 41.803 -7.868 -103.274 1.00 78.62 208 ILE A O 1
ATOM 1638 N N . PHE A 1 209 ? 43.345 -8.058 -104.904 1.00 75.50 209 PHE A N 1
ATOM 1639 C CA . PHE A 1 209 ? 44.437 -7.459 -104.121 1.00 75.50 209 PHE A CA 1
ATOM 1640 C C . PHE A 1 209 ? 44.129 -6.017 -103.704 1.00 75.50 209 PHE A C 1
ATOM 1642 O O . PHE A 1 209 ? 44.277 -5.653 -102.540 1.00 75.50 209 PHE A O 1
ATOM 1649 N N . ILE A 1 210 ? 43.613 -5.192 -104.621 1.00 79.00 210 ILE A N 1
ATOM 1650 C CA . ILE A 1 210 ? 43.261 -3.799 -104.305 1.00 79.00 210 ILE A CA 1
ATOM 1651 C C . ILE A 1 210 ? 42.161 -3.740 -103.237 1.00 79.00 210 ILE A C 1
ATOM 1653 O O . ILE A 1 210 ? 42.251 -2.940 -102.305 1.00 79.00 210 ILE A O 1
ATOM 1657 N N . VAL A 1 211 ? 41.134 -4.589 -103.340 1.00 81.81 211 VAL A N 1
ATOM 1658 C CA . VAL A 1 211 ? 40.044 -4.641 -102.354 1.00 81.81 211 VAL A CA 1
ATOM 1659 C C . VAL A 1 211 ? 40.555 -5.118 -100.990 1.00 81.81 211 VAL A C 1
ATOM 1661 O O . VAL A 1 211 ? 40.213 -4.516 -99.973 1.00 81.81 211 VAL A O 1
ATOM 1664 N N . MET A 1 212 ? 41.404 -6.148 -100.951 1.00 77.31 212 MET A N 1
ATOM 1665 C CA . MET A 1 212 ? 42.002 -6.669 -99.714 1.00 77.31 212 MET A CA 1
ATOM 1666 C C . MET A 1 212 ? 42.913 -5.641 -99.035 1.00 77.31 212 MET A C 1
ATOM 1668 O O . MET A 1 212 ? 42.789 -5.418 -97.828 1.00 77.31 212 MET A O 1
ATOM 1672 N N . ALA A 1 213 ? 43.754 -4.945 -99.803 1.00 78.19 213 ALA A N 1
ATOM 1673 C CA . ALA A 1 213 ? 44.586 -3.856 -99.302 1.00 78.19 213 ALA A CA 1
ATOM 1674 C C . ALA A 1 213 ? 43.740 -2.710 -98.722 1.00 78.19 213 ALA A C 1
ATOM 1676 O O . ALA A 1 213 ? 44.040 -2.199 -97.641 1.00 78.19 213 ALA A O 1
ATOM 1677 N N . LEU A 1 214 ? 42.644 -2.337 -99.393 1.00 83.88 214 LEU A N 1
ATOM 1678 C CA . LEU A 1 214 ? 41.739 -1.280 -98.932 1.00 83.88 214 LEU A CA 1
ATOM 1679 C C . LEU A 1 214 ? 41.044 -1.679 -97.620 1.00 83.88 214 LEU A C 1
ATOM 1681 O O . LEU A 1 214 ? 41.011 -0.883 -96.682 1.00 83.88 214 LEU A O 1
ATOM 1685 N N . ILE A 1 215 ? 40.570 -2.924 -97.505 1.00 83.81 215 ILE A N 1
ATOM 1686 C CA . ILE A 1 215 ? 40.004 -3.460 -96.255 1.00 83.81 215 ILE A CA 1
ATOM 1687 C C . ILE A 1 215 ? 41.046 -3.429 -95.129 1.00 83.81 215 ILE A C 1
ATOM 1689 O O . ILE A 1 215 ? 40.731 -2.984 -94.025 1.00 83.81 215 ILE A O 1
ATOM 1693 N N . GLY A 1 216 ? 42.290 -3.837 -95.400 1.00 79.94 216 GLY A N 1
ATOM 1694 C CA . GLY A 1 216 ? 43.381 -3.795 -94.422 1.00 79.94 216 GLY A CA 1
ATOM 1695 C C . GLY A 1 216 ? 43.650 -2.381 -93.896 1.00 79.94 216 GLY A C 1
ATOM 1696 O O . GLY A 1 216 ? 43.723 -2.174 -92.684 1.00 79.94 216 GLY A O 1
ATOM 1697 N N . VAL A 1 217 ? 43.717 -1.391 -94.792 1.00 83.62 217 VAL A N 1
ATOM 1698 C CA . VAL A 1 217 ? 43.920 0.022 -94.427 1.00 83.62 217 VAL A CA 1
ATOM 1699 C C . VAL A 1 217 ? 42.732 0.576 -93.637 1.00 83.62 217 VAL A C 1
ATOM 1701 O O . VAL A 1 217 ? 42.931 1.255 -92.629 1.00 83.62 217 VAL A O 1
ATOM 1704 N N . VAL A 1 218 ? 41.498 0.263 -94.041 1.00 85.44 218 VAL A N 1
ATOM 1705 C CA . VAL A 1 218 ? 40.288 0.704 -93.327 1.00 85.44 218 VAL A CA 1
ATOM 1706 C C . VAL A 1 218 ? 40.228 0.104 -91.924 1.00 85.44 218 VAL A C 1
ATOM 1708 O O . VAL A 1 218 ? 39.940 0.828 -90.974 1.00 85.44 218 VAL A O 1
ATOM 1711 N N . LEU A 1 219 ? 40.554 -1.181 -91.757 1.00 82.38 219 LEU A N 1
ATOM 1712 C CA . LEU A 1 219 ? 40.601 -1.821 -90.439 1.00 82.38 219 LEU A CA 1
ATOM 1713 C C . LEU A 1 219 ? 41.649 -1.180 -89.524 1.00 82.38 219 LEU A C 1
ATOM 1715 O O . LEU A 1 219 ? 41.356 -0.938 -88.355 1.00 82.38 219 LEU A O 1
ATOM 1719 N N . MET A 1 220 ? 42.833 -0.843 -90.047 1.00 82.88 220 MET A N 1
ATOM 1720 C CA . MET A 1 220 ? 43.843 -0.112 -89.274 1.00 82.88 220 MET A CA 1
ATOM 1721 C C . MET A 1 220 ? 43.374 1.292 -88.885 1.00 82.88 220 MET A C 1
ATOM 1723 O O . MET A 1 220 ? 43.596 1.721 -87.755 1.00 82.88 220 MET A O 1
ATOM 1727 N N . PHE A 1 221 ? 42.697 2.002 -89.790 1.00 85.19 221 PHE A N 1
ATOM 1728 C CA . PHE A 1 221 ? 42.178 3.339 -89.506 1.00 85.19 221 PHE A CA 1
ATOM 1729 C C . PHE A 1 221 ? 41.072 3.312 -88.441 1.00 85.19 221 PHE A C 1
ATOM 1731 O O . PHE A 1 221 ? 41.085 4.107 -87.501 1.00 85.19 221 PHE A O 1
ATOM 1738 N N . VAL A 1 222 ? 40.150 2.349 -88.530 1.00 85.00 222 VAL A N 1
ATOM 1739 C CA . VAL A 1 222 ? 39.122 2.134 -87.501 1.00 85.00 222 VAL A CA 1
ATOM 1740 C C . VAL A 1 222 ? 39.769 1.755 -86.168 1.00 85.00 222 VAL A C 1
ATOM 1742 O O . VAL A 1 222 ? 39.376 2.295 -85.140 1.00 85.00 222 VAL A O 1
ATOM 1745 N N . ALA A 1 223 ? 40.807 0.915 -86.171 1.00 81.44 223 ALA A N 1
ATOM 1746 C CA . ALA A 1 223 ? 41.548 0.575 -84.958 1.00 81.44 223 ALA A CA 1
ATOM 1747 C C . ALA A 1 223 ? 42.155 1.808 -84.268 1.00 81.44 223 ALA A C 1
ATOM 1749 O O . ALA A 1 223 ? 42.174 1.867 -83.045 1.00 81.44 223 ALA A O 1
ATOM 1750 N N . THR A 1 224 ? 42.623 2.806 -85.025 1.00 79.94 224 THR A N 1
ATOM 1751 C CA . THR A 1 224 ? 43.181 4.043 -84.449 1.00 79.94 224 THR A CA 1
ATOM 1752 C C . THR A 1 224 ? 42.140 5.023 -83.907 1.00 79.94 224 THR A C 1
ATOM 1754 O O . THR A 1 224 ? 42.501 5.915 -83.142 1.00 79.94 224 THR A O 1
ATOM 1757 N N . LEU A 1 225 ? 40.871 4.885 -84.301 1.00 74.25 225 LEU A N 1
ATOM 1758 C CA . LEU A 1 225 ? 39.778 5.755 -83.852 1.00 74.25 225 LEU A CA 1
ATOM 1759 C C . LEU A 1 225 ? 39.026 5.218 -82.623 1.00 74.25 225 LEU A C 1
ATOM 1761 O O . LEU A 1 225 ? 38.352 6.001 -81.954 1.00 74.25 225 LEU A O 1
ATOM 1765 N N . VAL A 1 226 ? 39.106 3.908 -82.366 1.00 68.06 226 VAL A N 1
ATOM 1766 C CA . VAL A 1 226 ? 38.435 3.195 -81.257 1.00 68.06 226 VAL A CA 1
ATOM 1767 C C . VAL A 1 226 ? 39.285 3.205 -79.993 1.00 68.06 226 VAL A C 1
ATOM 1769 O O . VAL A 1 226 ? 38.695 3.434 -78.907 1.00 68.06 226 VAL A O 1
#

pLDDT: mean 82.61, std 12.52, range [37.34, 95.94]